Protein AF-A0A2T4UEX9-F1 (afdb_monomer)

Radius of gyration: 33.3 Å; Cα contacts (8 Å, |Δi|>4): 488; chains: 1; bounding box: 76×111×80 Å

Nearest PDB structures (foldseek):
  1ov8-assembly1_A  TM=7.634E-01  e=2.459E-07  Chloroflexus aurantiacus
  2dv6-assembly1_D  TM=8.025E-01  e=2.459E-07  Hyphomicrobium denitrificans
  4hcf-assembly2_B  TM=7.421E-01  e=4.122E-06  Bacillus anthracis str. Ames
  3x1n-assembly1_A  TM=7.120E-01  e=7.789E-05  Geobacillus thermodenitrificans NG80-2

Structure (mmCIF, N/CA/C/O backbone):
data_AF-A0A2T4UEX9-F1
#
_entry.id   AF-A0A2T4UEX9-F1
#
loop_
_atom_site.group_PDB
_atom_site.id
_atom_site.type_symbol
_atom_site.label_atom_id
_atom_site.label_alt_id
_atom_site.label_comp_id
_atom_site.label_asym_id
_atom_site.label_entity_id
_atom_site.label_seq_id
_atom_site.pdbx_PDB_ins_code
_atom_site.Cartn_x
_atom_site.Cartn_y
_atom_site.Cartn_z
_atom_site.occupancy
_atom_site.B_iso_or_equiv
_atom_site.auth_seq_id
_atom_site.auth_comp_id
_atom_site.auth_asym_id
_at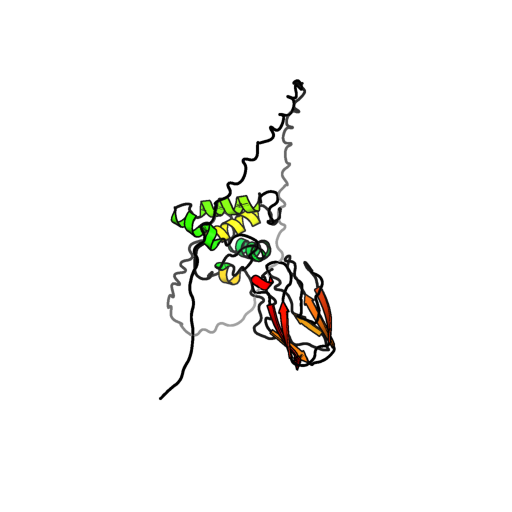om_site.auth_atom_id
_atom_site.pdbx_PDB_model_num
ATOM 1 N N . MET A 1 1 ? -16.014 -64.419 19.804 1.00 44.16 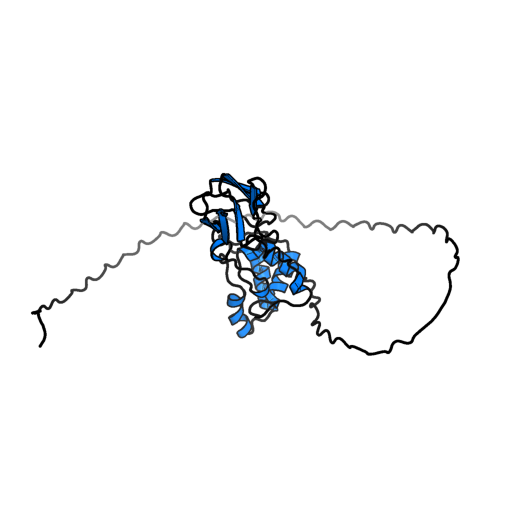1 MET A N 1
ATOM 2 C CA . MET A 1 1 ? -16.373 -65.001 18.495 1.00 44.16 1 MET A CA 1
ATOM 3 C C . MET A 1 1 ? -17.712 -64.361 18.108 1.00 44.16 1 MET A C 1
ATOM 5 O O . MET A 1 1 ? -18.747 -64.919 18.425 1.00 44.16 1 MET A O 1
ATOM 9 N N . ASP A 1 2 ? -17.762 -63.033 17.952 1.00 43.09 2 ASP A N 1
ATOM 10 C CA . ASP A 1 2 ? -17.590 -62.246 16.702 1.00 43.09 2 ASP A CA 1
ATOM 11 C C . ASP A 1 2 ? -18.696 -62.580 15.672 1.00 43.09 2 ASP A C 1
ATOM 13 O O . ASP A 1 2 ? -18.744 -63.709 15.197 1.00 43.09 2 ASP A O 1
ATOM 17 N N . ARG A 1 3 ? -19.791 -61.790 15.578 1.00 46.03 3 ARG A N 1
ATOM 18 C CA . ARG A 1 3 ? -20.042 -60.663 14.624 1.00 46.03 3 ARG A CA 1
ATOM 19 C C . ARG A 1 3 ? -19.568 -60.998 13.200 1.00 46.03 3 ARG A C 1
ATOM 21 O O . ARG A 1 3 ? -18.437 -61.412 13.037 1.00 46.03 3 ARG A O 1
ATOM 28 N N . GLY A 1 4 ? -2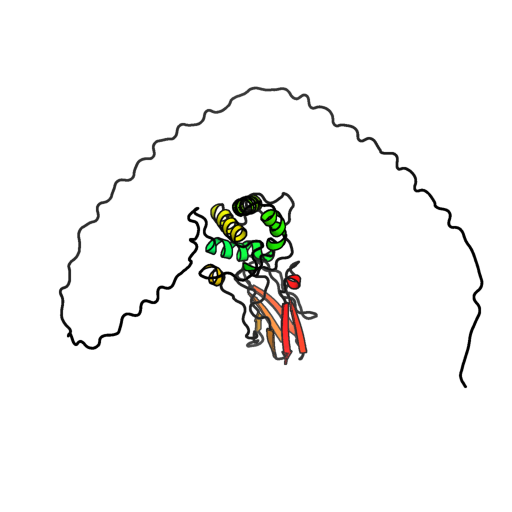0.295 -60.811 12.104 1.00 39.22 4 GLY A N 1
ATOM 29 C CA . GLY A 1 4 ? -21.548 -60.142 11.749 1.00 39.22 4 GLY A CA 1
ATOM 30 C C . GLY A 1 4 ? -21.566 -60.095 10.202 1.00 39.22 4 GLY A C 1
ATOM 31 O O . GLY A 1 4 ? -20.507 -60.008 9.597 1.00 39.22 4 GLY A O 1
ATOM 32 N N . LEU A 1 5 ? -22.716 -60.341 9.569 1.00 47.75 5 LEU A N 1
ATOM 33 C CA . LEU A 1 5 ? -23.505 -59.357 8.800 1.00 47.75 5 LEU A CA 1
ATOM 34 C C . LEU A 1 5 ? -23.145 -59.179 7.299 1.00 47.75 5 LEU A C 1
ATOM 36 O O . LEU A 1 5 ? -22.069 -58.689 6.980 1.00 47.75 5 LEU A O 1
ATOM 40 N N . HIS A 1 6 ? -24.171 -59.431 6.461 1.00 44.84 6 HIS A N 1
ATOM 41 C CA . HIS A 1 6 ? -24.558 -58.732 5.212 1.00 44.84 6 HIS A CA 1
ATOM 42 C C . HIS A 1 6 ? -23.719 -58.911 3.938 1.00 44.84 6 HIS A C 1
ATOM 44 O O . HIS A 1 6 ? -22.508 -59.060 3.994 1.00 44.84 6 HIS A O 1
ATOM 50 N N . ASP A 1 7 ? -24.252 -58.761 2.725 1.00 44.12 7 ASP A N 1
ATOM 51 C CA . ASP A 1 7 ? -25.568 -58.952 2.083 1.00 44.12 7 ASP A CA 1
ATOM 52 C C . ASP A 1 7 ? -25.309 -58.700 0.577 1.00 44.12 7 ASP A C 1
ATOM 54 O O . ASP A 1 7 ? -24.310 -58.080 0.201 1.00 44.12 7 ASP A O 1
ATOM 58 N N . ASP A 1 8 ? -26.199 -59.203 -0.268 1.00 44.97 8 ASP A N 1
ATOM 59 C CA . ASP A 1 8 ? -26.129 -59.256 -1.733 1.00 44.97 8 ASP A CA 1
ATOM 60 C C . ASP A 1 8 ? -25.939 -57.920 -2.480 1.00 44.97 8 ASP A C 1
ATOM 62 O O . ASP A 1 8 ? -26.604 -56.935 -2.177 1.00 44.97 8 ASP A O 1
ATOM 66 N N . LEU A 1 9 ? -25.204 -57.944 -3.607 1.00 42.34 9 LEU A N 1
ATOM 67 C CA . LEU A 1 9 ? -25.498 -57.097 -4.777 1.00 42.34 9 LEU A CA 1
ATOM 68 C C . LEU A 1 9 ? -25.178 -57.811 -6.109 1.00 42.34 9 LEU A C 1
ATOM 70 O O . LEU A 1 9 ? -24.024 -57.995 -6.496 1.00 42.34 9 LEU A O 1
ATOM 74 N N . ARG A 1 10 ? -26.244 -58.153 -6.850 1.00 43.53 10 ARG A N 1
ATOM 75 C CA . ARG A 1 10 ? -26.250 -58.476 -8.289 1.00 43.53 10 ARG A CA 1
ATOM 76 C C . ARG A 1 10 ? -26.547 -57.219 -9.117 1.00 43.53 10 ARG A C 1
ATOM 78 O O . ARG A 1 10 ? -27.561 -56.577 -8.884 1.00 43.53 10 ARG A O 1
ATOM 85 N N . GLY A 1 11 ? -25.794 -57.046 -10.205 1.00 36.44 11 GLY A N 1
ATOM 86 C CA . GLY A 1 11 ? -26.375 -56.997 -11.556 1.00 36.44 11 GLY A CA 1
ATOM 87 C C . GLY A 1 11 ? -26.627 -55.643 -12.243 1.00 36.44 11 GLY A C 1
ATOM 88 O O . GLY A 1 11 ? -27.172 -54.717 -11.660 1.00 36.44 11 GLY A O 1
ATOM 89 N N . LEU A 1 12 ? -26.394 -55.687 -13.569 1.00 46.47 12 LEU A N 1
ATOM 90 C CA . LEU A 1 12 ? -26.867 -54.812 -14.664 1.00 46.47 12 LEU A CA 1
ATOM 91 C C . LEU A 1 12 ? -25.999 -53.553 -14.915 1.00 46.47 12 LEU A C 1
ATOM 93 O O . LEU A 1 12 ? -25.883 -52.695 -14.058 1.00 46.47 12 LEU A O 1
ATOM 97 N N . GLY A 1 13 ? -25.324 -53.333 -16.052 1.00 38.62 13 GLY A N 1
ATOM 98 C CA . GLY A 1 13 ? -25.495 -53.865 -17.408 1.00 38.62 13 GLY A CA 1
ATOM 99 C C . GLY A 1 13 ? -26.347 -52.923 -18.268 1.00 38.62 13 GLY A C 1
ATOM 100 O O . GLY A 1 13 ? -27.478 -53.264 -18.588 1.00 38.62 13 GLY A O 1
ATOM 101 N N . GLY A 1 14 ? -25.826 -51.741 -18.626 1.00 37.97 14 GLY A N 1
ATOM 102 C CA . GLY A 1 14 ? -26.536 -50.749 -19.445 1.00 37.97 14 GLY A CA 1
ATOM 103 C C . GLY A 1 14 ? -25.584 -49.882 -20.271 1.00 37.97 14 GLY A C 1
ATOM 104 O O . GLY A 1 14 ? -24.839 -49.072 -19.729 1.00 37.97 14 GLY A O 1
ATOM 105 N N . ALA A 1 15 ? -25.601 -50.080 -21.589 1.00 41.75 15 ALA A N 1
ATOM 106 C CA . ALA A 1 15 ? -24.821 -49.337 -22.571 1.00 41.75 15 ALA A CA 1
ATOM 107 C C . ALA A 1 15 ? -25.402 -47.928 -22.791 1.00 41.75 15 ALA A C 1
ATOM 109 O O . ALA A 1 15 ? -26.559 -47.781 -23.187 1.00 41.75 15 ALA A O 1
ATOM 110 N N . ALA A 1 16 ? -24.586 -46.897 -22.568 1.00 45.00 16 ALA A N 1
ATOM 111 C CA . ALA A 1 16 ? -24.927 -45.509 -22.859 1.00 45.00 16 ALA A CA 1
ATOM 112 C C . ALA A 1 16 ? -24.729 -45.211 -24.355 1.00 45.00 16 ALA A C 1
ATOM 114 O O . ALA A 1 16 ? -23.623 -45.332 -24.889 1.00 45.00 16 ALA A O 1
ATOM 115 N N . ARG A 1 17 ? -25.816 -44.818 -25.027 1.00 45.41 17 ARG A N 1
ATOM 116 C CA . ARG A 1 17 ? -25.793 -44.226 -26.369 1.00 45.41 17 ARG A CA 1
ATOM 117 C C . ARG A 1 17 ? -25.207 -42.816 -26.259 1.00 45.41 17 ARG A C 1
ATOM 119 O O . ARG A 1 17 ? -25.560 -42.071 -25.351 1.00 45.41 17 ARG A O 1
ATOM 126 N N . ARG A 1 18 ? -24.272 -42.493 -27.151 1.00 43.72 18 ARG A N 1
ATOM 127 C CA . ARG A 1 18 ? -23.676 -41.163 -27.293 1.00 43.72 18 ARG A CA 1
ATOM 128 C C . ARG A 1 18 ? -24.550 -40.368 -28.259 1.00 43.72 18 ARG A C 1
ATOM 130 O O . ARG A 1 18 ? -24.609 -40.731 -29.428 1.00 43.72 18 ARG A O 1
ATOM 137 N N . ASP A 1 19 ? -25.208 -39.330 -27.762 1.00 40.66 19 ASP A N 1
ATOM 138 C CA . ASP A 1 19 ? -25.876 -38.332 -28.594 1.00 40.66 19 ASP A CA 1
ATOM 139 C C . ASP A 1 19 ? -24.837 -37.310 -29.086 1.00 40.66 19 ASP A C 1
ATOM 141 O O . ASP A 1 19 ? -24.128 -36.683 -28.293 1.00 40.66 19 ASP A O 1
ATOM 145 N N . GLU A 1 20 ? -24.713 -37.186 -30.409 1.00 49.97 20 GLU A N 1
ATOM 146 C CA . GLU A 1 20 ? -23.953 -36.138 -31.098 1.00 49.97 20 GLU A CA 1
ATOM 147 C C . GLU A 1 20 ? -24.629 -34.765 -30.917 1.00 49.97 20 GLU A C 1
ATOM 149 O O . GLU A 1 20 ? -25.846 -34.658 -31.094 1.00 49.97 20 GLU A O 1
ATOM 154 N N . PRO A 1 21 ? -23.884 -33.679 -30.639 1.00 50.41 21 PRO A N 1
ATOM 155 C CA . PRO A 1 21 ? -24.436 -32.336 -30.715 1.00 50.41 21 PRO A CA 1
ATOM 156 C C . PRO A 1 21 ? -24.430 -31.815 -32.161 1.00 50.41 21 PRO A C 1
ATOM 158 O O . PRO A 1 21 ? -23.423 -31.859 -32.866 1.00 50.41 21 PRO A O 1
ATOM 161 N N . ALA A 1 22 ? -25.584 -31.289 -32.569 1.00 48.97 22 ALA A N 1
ATOM 162 C CA . ALA A 1 22 ? -25.869 -30.744 -33.887 1.00 48.97 22 ALA A CA 1
ATOM 163 C C . ALA A 1 22 ? -24.970 -29.554 -34.282 1.00 48.97 22 ALA A C 1
ATOM 165 O O . ALA A 1 22 ? -24.741 -28.614 -33.519 1.00 48.97 22 ALA A O 1
ATOM 166 N N . GLU A 1 23 ? -24.532 -29.589 -35.538 1.00 43.16 23 GLU A N 1
ATOM 167 C CA . GLU A 1 23 ? -23.720 -28.596 -36.234 1.00 43.16 23 GLU A CA 1
ATOM 168 C C . GLU A 1 23 ? -24.475 -27.256 -36.392 1.00 43.16 23 GLU A C 1
ATOM 170 O O . GLU A 1 23 ? -25.480 -27.146 -37.102 1.00 43.16 23 GLU A O 1
ATOM 175 N N . VAL A 1 24 ? -23.996 -26.203 -35.723 1.00 51.06 24 VAL A N 1
ATOM 176 C CA . VAL A 1 24 ? -24.536 -24.840 -35.844 1.00 51.06 24 VAL A CA 1
ATOM 177 C C . VAL A 1 24 ? -24.072 -24.228 -37.166 1.00 51.06 24 VAL A C 1
ATOM 179 O O . VAL A 1 24 ? -22.931 -23.793 -37.317 1.00 51.06 24 VAL A O 1
ATOM 182 N N . ARG A 1 25 ? -24.989 -24.155 -38.137 1.00 53.69 25 ARG A N 1
ATOM 183 C CA . ARG A 1 25 ? -24.810 -23.415 -39.395 1.00 53.69 25 ARG A CA 1
ATOM 184 C C . ARG A 1 25 ? -24.511 -21.937 -39.121 1.00 53.69 25 ARG A C 1
ATOM 186 O O . ARG A 1 25 ? -25.367 -21.193 -38.642 1.00 53.69 25 ARG A O 1
ATOM 193 N N . GLY A 1 26 ? -23.310 -21.505 -39.501 1.00 43.06 26 GLY A N 1
ATOM 194 C CA . GLY A 1 26 ? -22.869 -20.115 -39.436 1.00 43.06 26 GLY A CA 1
ATOM 195 C C . GLY A 1 26 ? -23.750 -19.172 -40.263 1.00 43.06 26 GLY A C 1
ATOM 196 O O . GLY A 1 26 ? -23.910 -19.333 -41.476 1.00 43.06 26 GLY A O 1
ATOM 197 N N . ARG A 1 27 ? -24.298 -18.143 -39.608 1.00 53.88 27 ARG A N 1
ATOM 198 C CA . ARG A 1 27 ? -24.889 -16.977 -40.277 1.00 53.88 27 ARG A CA 1
ATOM 199 C C . ARG A 1 27 ? -23.762 -16.119 -40.857 1.00 53.88 27 ARG A C 1
ATOM 201 O O . ARG A 1 27 ? -22.920 -15.616 -40.120 1.00 53.88 27 ARG A O 1
ATOM 208 N N . ARG A 1 28 ? -23.759 -15.942 -42.182 1.00 56.66 28 ARG A N 1
ATOM 209 C CA . ARG A 1 28 ? -22.892 -14.980 -42.879 1.00 56.66 28 ARG A CA 1
ATOM 210 C C . ARG A 1 28 ? -23.273 -13.559 -42.465 1.00 56.66 28 ARG A C 1
ATOM 212 O O . ARG A 1 28 ? -24.420 -13.155 -42.640 1.00 56.66 28 ARG A O 1
ATOM 219 N N . VAL A 1 29 ? -22.303 -12.812 -41.952 1.00 63.00 29 VAL A N 1
ATOM 220 C CA . VAL A 1 29 ? -22.404 -11.368 -41.715 1.00 63.00 29 VAL A CA 1
ATOM 221 C C . VAL A 1 29 ? -22.209 -10.647 -43.060 1.00 63.00 29 VAL A C 1
ATOM 223 O O . VAL A 1 29 ? -21.242 -10.960 -43.758 1.00 63.00 29 VAL A O 1
ATOM 226 N N . PRO A 1 30 ? -23.095 -9.722 -43.474 1.00 62.19 30 PRO A N 1
ATOM 227 C CA . PRO A 1 30 ? -22.880 -8.929 -44.682 1.00 62.19 30 PRO A CA 1
ATOM 228 C C . PRO A 1 30 ? -21.782 -7.874 -44.466 1.00 62.19 30 PRO A C 1
ATOM 230 O O . PRO A 1 30 ? -21.710 -7.236 -43.418 1.00 62.19 30 PRO A O 1
ATOM 233 N N . ALA A 1 31 ? -20.926 -7.700 -45.474 1.00 64.94 31 ALA A N 1
ATOM 234 C CA . ALA A 1 31 ? -19.863 -6.697 -45.492 1.00 64.94 31 ALA A CA 1
ATOM 235 C C . ALA A 1 31 ? -20.430 -5.260 -45.553 1.00 64.94 31 ALA A C 1
ATOM 237 O O . ALA A 1 31 ? -21.450 -5.043 -46.215 1.00 64.94 31 ALA A O 1
ATOM 238 N N . PRO A 1 32 ? -19.777 -4.267 -44.918 1.00 66.31 32 PRO A N 1
ATOM 239 C CA . PRO A 1 32 ? -20.179 -2.867 -45.023 1.00 66.31 32 PRO A CA 1
ATOM 240 C C . PRO A 1 32 ? -19.864 -2.283 -46.417 1.00 66.31 32 PRO A C 1
ATOM 242 O O . PRO A 1 32 ? -18.906 -2.717 -47.066 1.00 66.31 32 PRO A O 1
ATOM 245 N N . PRO A 1 33 ? -20.644 -1.295 -46.897 1.00 64.12 33 PRO A N 1
ATOM 246 C CA . PRO A 1 33 ? -20.428 -0.681 -48.201 1.00 64.12 33 PRO A CA 1
ATOM 247 C C . PRO A 1 33 ? -19.139 0.150 -48.239 1.00 64.12 33 PRO A C 1
ATOM 249 O O . PRO A 1 33 ? -18.782 0.837 -47.284 1.00 64.12 33 PRO A O 1
ATOM 252 N N . ALA A 1 34 ? -18.457 0.093 -49.384 1.00 51.91 34 ALA A N 1
ATOM 253 C CA . ALA A 1 34 ? -17.261 0.869 -49.673 1.00 51.91 34 ALA A CA 1
ATOM 254 C C . ALA A 1 34 ? -17.592 2.364 -49.796 1.00 51.91 34 ALA A C 1
ATOM 256 O O . ALA A 1 34 ? -18.314 2.772 -50.710 1.00 51.91 34 ALA A O 1
ATOM 257 N N . ASP A 1 35 ? -17.023 3.178 -48.908 1.00 50.06 35 ASP A N 1
ATOM 258 C CA . ASP A 1 35 ? -17.075 4.632 -49.006 1.00 50.06 35 ASP A CA 1
ATOM 259 C C . ASP A 1 35 ? -16.143 5.118 -50.131 1.00 50.06 35 ASP A C 1
ATOM 261 O O . ASP A 1 35 ? -14.913 5.039 -50.057 1.00 50.06 35 ASP A O 1
ATOM 265 N N . ARG A 1 36 ? -16.758 5.593 -51.218 1.00 53.66 36 ARG A N 1
ATOM 266 C CA . ARG A 1 36 ? -16.113 6.379 -52.271 1.00 53.66 36 ARG A CA 1
ATOM 267 C C . ARG A 1 36 ? -16.296 7.861 -51.935 1.00 53.66 36 ARG A C 1
ATOM 269 O O . ARG A 1 36 ? -17.188 8.510 -52.473 1.00 53.66 36 ARG A O 1
ATOM 276 N N . GLY A 1 37 ? -15.404 8.401 -51.109 1.00 42.84 37 GLY A N 1
ATOM 277 C CA . GLY A 1 37 ? -15.311 9.831 -50.805 1.00 42.84 37 GLY A CA 1
ATOM 278 C C . GLY A 1 37 ? -14.010 10.438 -51.327 1.00 42.84 37 GLY A C 1
ATOM 279 O O . GLY A 1 37 ? -12.922 10.097 -50.875 1.00 42.84 37 GLY A O 1
ATOM 280 N N . GLY A 1 38 ? -14.112 11.308 -52.331 1.00 41.47 38 GLY A N 1
ATOM 281 C CA . GLY A 1 38 ? -12.997 11.837 -53.112 1.00 41.47 38 GLY A CA 1
ATOM 282 C C . GLY A 1 38 ? -12.017 12.757 -52.372 1.00 41.47 38 GLY A C 1
ATOM 283 O O . GLY A 1 38 ? -12.352 13.506 -51.459 1.00 41.47 38 GLY A O 1
ATOM 284 N N . ARG A 1 39 ? -10.777 12.743 -52.870 1.00 48.97 39 ARG A N 1
ATOM 285 C CA . ARG A 1 39 ? -9.694 13.672 -52.529 1.00 48.97 39 ARG A CA 1
ATOM 286 C C . ARG A 1 39 ? -10.111 15.121 -52.808 1.00 48.97 39 ARG A C 1
ATOM 288 O O . ARG A 1 39 ? -10.414 15.457 -53.952 1.00 48.97 39 ARG A O 1
ATOM 295 N N . ARG A 1 40 ? -9.960 16.008 -51.822 1.00 50.91 40 ARG A N 1
ATOM 296 C CA . ARG A 1 40 ? -9.700 17.434 -52.065 1.00 50.91 40 ARG A CA 1
ATOM 297 C C . ARG A 1 40 ? -8.343 17.802 -51.475 1.00 50.91 40 ARG A C 1
ATOM 299 O O . ARG A 1 40 ? -8.109 17.676 -50.280 1.00 50.91 40 ARG A O 1
ATOM 306 N N . ARG A 1 41 ? -7.432 18.200 -52.365 1.00 53.03 41 ARG A N 1
ATOM 307 C CA . ARG A 1 41 ? -6.196 18.916 -52.038 1.00 53.03 41 ARG A CA 1
ATOM 308 C C . ARG A 1 41 ? -6.593 20.324 -51.589 1.00 53.03 41 ARG A C 1
ATOM 310 O O . ARG A 1 41 ? -7.326 20.985 -52.316 1.00 53.03 41 ARG A O 1
ATOM 317 N N . GLY A 1 42 ? -6.096 20.762 -50.440 1.00 46.81 42 GLY A N 1
ATOM 318 C CA . GLY A 1 42 ? -6.251 22.128 -49.947 1.00 46.81 42 GLY A CA 1
ATOM 319 C C . GLY A 1 42 ? -5.339 22.362 -48.746 1.00 46.81 42 GLY A C 1
ATOM 320 O O . GLY A 1 42 ? -5.543 21.767 -47.698 1.00 46.81 42 GLY A O 1
ATOM 321 N N . ASP A 1 43 ? -4.300 23.158 -48.982 1.00 47.28 43 ASP A N 1
ATOM 322 C CA . ASP A 1 43 ? -3.572 24.029 -48.053 1.00 47.28 43 ASP A CA 1
ATOM 323 C C . ASP A 1 43 ? -2.959 23.454 -46.766 1.00 47.28 43 ASP A C 1
ATOM 325 O O . ASP A 1 43 ? -3.564 23.362 -45.702 1.00 47.28 43 ASP A O 1
ATOM 329 N N . ARG A 1 44 ? -1.647 23.189 -46.854 1.00 51.75 44 ARG A N 1
ATOM 330 C CA . ARG A 1 44 ? -0.742 23.107 -45.700 1.00 51.75 44 ARG A CA 1
ATOM 331 C C . ARG A 1 44 ? -0.351 24.526 -45.252 1.00 51.75 44 ARG A C 1
ATOM 333 O O . ARG A 1 44 ? 0.242 25.244 -46.063 1.00 51.75 44 ARG A O 1
ATOM 340 N N . PRO A 1 45 ? -0.551 24.919 -43.984 1.00 53.91 45 PRO A N 1
ATOM 341 C CA . PRO A 1 45 ? 0.095 26.104 -43.430 1.00 53.91 45 PRO A CA 1
ATOM 342 C C . PRO A 1 45 ? 1.602 25.859 -43.257 1.00 53.91 45 PRO A C 1
ATOM 344 O O . PRO A 1 45 ? 2.031 24.804 -42.787 1.00 53.91 45 PRO A O 1
ATOM 347 N N . ARG A 1 46 ? 2.415 26.838 -43.665 1.00 61.88 46 ARG A N 1
ATOM 348 C CA . ARG A 1 46 ? 3.879 26.857 -43.492 1.00 61.88 46 ARG A CA 1
ATOM 349 C C . ARG A 1 46 ? 4.249 26.956 -42.000 1.00 61.88 46 ARG A C 1
ATOM 351 O O . ARG A 1 46 ? 3.565 27.679 -41.279 1.00 61.88 46 ARG A O 1
ATOM 358 N N . PRO A 1 47 ? 5.350 26.335 -41.539 1.00 59.16 47 PRO A N 1
ATOM 359 C CA . PRO A 1 47 ? 5.847 26.567 -40.187 1.00 59.16 47 PRO A CA 1
ATOM 360 C C . PRO A 1 47 ? 6.419 27.987 -40.050 1.00 59.16 47 PRO A C 1
ATOM 362 O O . PRO A 1 47 ? 7.171 28.462 -40.906 1.00 59.16 47 PRO A O 1
ATOM 365 N N . ALA A 1 48 ? 6.044 28.663 -38.964 1.00 55.62 48 ALA A N 1
ATOM 366 C CA . ALA A 1 48 ? 6.570 29.965 -38.578 1.00 55.62 48 ALA A CA 1
ATOM 367 C C . ALA A 1 48 ? 8.043 29.859 -38.143 1.00 55.62 48 ALA A C 1
ATOM 369 O O . ALA A 1 48 ? 8.460 28.894 -37.503 1.00 55.62 48 ALA A O 1
ATOM 370 N N . ARG A 1 49 ? 8.832 30.872 -38.510 1.00 61.47 49 ARG A N 1
ATOM 371 C CA . ARG A 1 49 ? 10.243 31.040 -38.134 1.00 61.47 49 ARG A CA 1
ATOM 372 C C . ARG A 1 49 ? 10.382 31.250 -36.616 1.00 61.47 49 ARG A C 1
ATOM 374 O O . ARG A 1 49 ? 9.576 31.996 -36.060 1.00 61.47 49 ARG A O 1
ATOM 381 N N . PRO A 1 50 ? 11.418 30.707 -35.956 1.00 54.84 50 PRO A N 1
ATOM 382 C CA . PRO A 1 50 ? 11.698 31.041 -34.565 1.00 54.84 50 PRO A CA 1
ATOM 383 C C . PRO A 1 50 ? 12.200 32.489 -34.457 1.00 54.84 50 PRO A C 1
ATOM 385 O O . PRO A 1 50 ? 13.181 32.877 -35.094 1.00 54.84 50 PRO A O 1
ATOM 388 N N . GLY A 1 51 ? 11.484 33.289 -33.665 1.00 47.03 51 GLY A N 1
ATOM 389 C CA . GLY A 1 51 ? 11.887 34.628 -33.254 1.00 47.03 51 GLY A CA 1
ATOM 390 C C . GLY A 1 51 ? 13.063 34.576 -32.280 1.00 47.03 51 GLY A C 1
ATOM 391 O O . GLY A 1 51 ? 13.165 33.679 -31.446 1.00 47.03 51 GLY A O 1
ATOM 392 N N . ALA A 1 52 ? 13.963 35.544 -32.425 1.00 47.81 52 ALA A N 1
ATOM 393 C CA . ALA A 1 52 ? 15.156 35.716 -31.616 1.00 47.81 52 ALA A CA 1
ATOM 394 C C . ALA A 1 52 ? 14.815 35.891 -30.127 1.00 47.81 52 ALA A C 1
ATOM 396 O O . ALA A 1 52 ? 14.071 36.795 -29.749 1.00 47.81 52 ALA A O 1
ATOM 397 N N . VAL A 1 53 ? 15.399 35.041 -29.282 1.00 53.84 53 VAL A N 1
ATOM 398 C CA . VAL A 1 53 ? 15.371 35.195 -27.826 1.00 53.84 53 VAL A CA 1
ATOM 399 C C . VAL A 1 53 ? 16.432 36.222 -27.438 1.00 53.84 53 VAL A C 1
ATOM 401 O O . VAL A 1 53 ? 17.634 35.999 -27.601 1.00 53.84 53 VAL A O 1
ATOM 404 N N . SER A 1 54 ? 15.979 37.370 -26.943 1.00 50.50 54 SER A N 1
ATOM 405 C CA . SER A 1 54 ? 16.823 38.406 -26.353 1.00 50.50 54 SER A CA 1
ATOM 406 C C . SER A 1 54 ? 17.512 37.878 -25.093 1.00 50.50 54 SER A C 1
ATOM 408 O O . SER A 1 54 ? 16.864 37.425 -24.153 1.00 50.50 54 SER A O 1
ATOM 410 N N . ARG A 1 55 ? 18.846 37.948 -25.076 1.00 60.16 55 ARG A N 1
ATOM 411 C CA . ARG A 1 55 ? 19.704 37.598 -23.934 1.00 60.16 55 ARG A CA 1
ATOM 412 C C . ARG A 1 55 ? 19.486 38.566 -22.757 1.00 60.16 55 ARG A C 1
ATOM 414 O O . ARG A 1 55 ? 19.549 39.777 -22.986 1.00 60.16 55 ARG A O 1
ATOM 421 N N . PRO A 1 56 ? 19.335 38.097 -21.506 1.00 57.25 56 PRO A N 1
ATOM 422 C CA . PRO A 1 56 ? 19.454 38.970 -20.344 1.00 57.25 56 PRO A CA 1
ATOM 423 C C . PRO A 1 56 ? 20.922 39.354 -20.085 1.00 57.25 56 PRO A C 1
ATOM 425 O O . PRO A 1 56 ? 21.843 38.552 -20.250 1.00 57.25 56 PRO A O 1
ATOM 428 N N . ARG A 1 57 ? 21.125 40.625 -19.715 1.00 59.16 57 ARG A N 1
ATOM 429 C CA . ARG A 1 57 ? 22.414 41.241 -19.357 1.00 59.16 57 ARG A CA 1
ATOM 430 C C . ARG A 1 57 ? 22.947 40.692 -18.020 1.00 59.16 57 ARG A C 1
ATOM 432 O O . ARG A 1 57 ? 22.138 40.420 -17.136 1.00 59.16 57 ARG A O 1
ATOM 439 N N . PRO A 1 58 ? 24.276 40.616 -17.823 1.00 55.59 58 PRO A N 1
ATOM 440 C CA . PRO A 1 58 ? 24.856 40.292 -16.526 1.00 55.59 58 PRO A CA 1
ATOM 441 C C . PRO A 1 58 ? 24.756 41.499 -15.582 1.00 5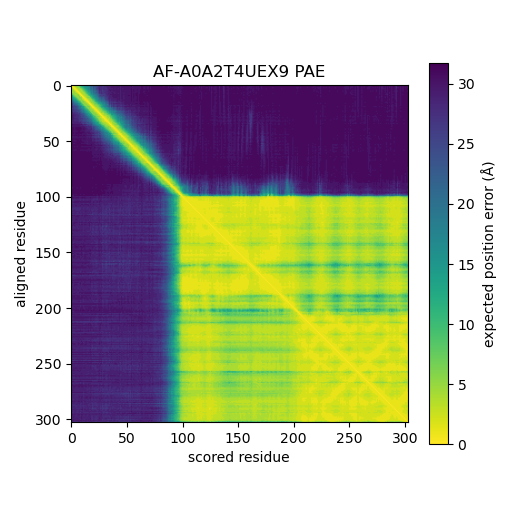5.59 58 PRO A C 1
ATOM 443 O O . PRO A 1 58 ? 25.124 42.618 -15.943 1.00 55.59 58 PRO A O 1
ATOM 446 N N . VAL A 1 59 ? 24.260 41.266 -14.369 1.00 63.28 59 VAL A N 1
ATOM 447 C CA . VAL A 1 59 ? 24.346 42.204 -13.243 1.00 63.28 59 VAL A CA 1
ATOM 448 C C . VAL A 1 59 ? 25.641 41.919 -12.483 1.00 63.28 59 VAL A C 1
ATOM 450 O O . VAL A 1 59 ? 25.864 40.798 -12.032 1.00 63.28 59 VAL A O 1
ATOM 453 N N . ASN A 1 60 ? 26.501 42.931 -12.367 1.00 61.09 60 ASN A N 1
ATOM 454 C CA . ASN A 1 60 ? 27.691 42.899 -11.517 1.00 61.09 60 ASN A CA 1
ATOM 455 C C . ASN A 1 60 ? 27.287 42.911 -10.030 1.00 61.09 60 ASN A C 1
ATOM 457 O O . ASN A 1 60 ? 26.377 43.663 -9.671 1.00 61.09 60 ASN A O 1
ATOM 461 N N . PRO A 1 61 ? 27.975 42.165 -9.147 1.00 55.94 61 PRO A N 1
ATOM 462 C CA . PRO A 1 61 ? 27.789 42.295 -7.707 1.00 55.94 61 PRO A CA 1
ATOM 463 C C . PRO A 1 61 ? 28.493 43.551 -7.164 1.00 55.94 61 PRO A C 1
ATOM 465 O O . PRO A 1 61 ? 29.610 43.887 -7.559 1.00 55.94 61 PRO A O 1
ATOM 468 N N . ALA A 1 62 ? 27.810 44.246 -6.253 1.00 54.38 62 ALA A N 1
ATOM 469 C CA . ALA A 1 62 ? 28.312 45.395 -5.502 1.00 54.38 62 ALA A CA 1
ATOM 470 C C . ALA A 1 62 ? 29.305 44.968 -4.387 1.00 54.38 62 ALA A C 1
ATOM 472 O O . ALA A 1 62 ? 29.309 43.799 -3.992 1.00 54.38 62 ALA A O 1
ATOM 473 N N . PRO A 1 63 ? 30.157 45.888 -3.889 1.00 54.72 63 PRO A N 1
ATOM 474 C CA . PRO A 1 63 ? 31.338 45.564 -3.092 1.00 54.72 63 PRO A CA 1
ATOM 475 C C . PRO A 1 63 ? 31.052 45.377 -1.594 1.00 54.72 63 PRO A C 1
ATOM 477 O O . PRO A 1 63 ? 30.040 45.827 -1.061 1.00 54.72 63 PRO A O 1
ATOM 480 N N . GLY A 1 64 ? 31.990 44.686 -0.942 1.00 42.94 64 GLY A N 1
ATOM 481 C CA . GLY A 1 64 ? 31.901 44.162 0.416 1.00 42.94 64 GLY A CA 1
ATOM 482 C C . GLY A 1 64 ? 31.728 45.178 1.548 1.00 42.94 64 GLY A C 1
ATOM 483 O O . GLY A 1 64 ? 32.188 46.317 1.494 1.00 42.94 64 GLY A O 1
ATOM 484 N N . GLY A 1 65 ? 31.084 44.685 2.609 1.00 43.53 65 GLY A N 1
ATOM 485 C CA . GLY A 1 65 ? 31.048 45.284 3.940 1.00 43.53 65 GLY A CA 1
ATOM 486 C C . GLY A 1 65 ? 32.152 44.729 4.857 1.00 43.53 65 GLY A C 1
ATOM 487 O O . GLY A 1 65 ? 32.744 43.690 4.553 1.00 43.53 65 GLY A O 1
ATOM 488 N N . PRO A 1 66 ? 32.464 45.435 5.957 1.00 49.38 66 PRO A N 1
ATOM 489 C CA . PRO A 1 66 ? 33.753 45.346 6.632 1.00 49.38 66 PRO A CA 1
ATOM 490 C C . PRO A 1 66 ? 33.929 44.129 7.546 1.00 49.38 66 PRO A C 1
ATOM 492 O O . PRO A 1 66 ? 33.059 43.749 8.327 1.00 49.38 66 PRO A O 1
ATOM 495 N N . SER A 1 67 ? 35.149 43.603 7.462 1.00 46.62 67 SER A N 1
ATOM 496 C CA . SER A 1 67 ? 35.806 42.670 8.372 1.00 46.62 67 SER A CA 1
ATOM 497 C C . SER A 1 67 ? 35.856 43.225 9.800 1.00 46.62 67 SER A C 1
ATOM 499 O O . SER A 1 67 ? 36.396 44.311 10.025 1.00 46.62 67 SER A O 1
ATOM 501 N N . VAL A 1 68 ? 35.326 42.473 10.767 1.00 57.81 68 VAL A N 1
ATOM 502 C CA . VAL A 1 68 ? 35.585 42.693 12.195 1.00 57.81 68 VAL A CA 1
ATOM 503 C C . VAL A 1 68 ? 36.733 41.797 12.650 1.00 57.81 68 VAL A C 1
ATOM 505 O O . VAL A 1 68 ? 36.776 40.599 12.377 1.00 57.81 68 VAL A O 1
ATOM 508 N N . ASN A 1 69 ? 37.691 42.446 13.303 1.00 46.91 69 ASN A N 1
ATOM 509 C CA . ASN A 1 69 ? 38.996 41.938 13.698 1.00 46.91 69 ASN A CA 1
ATOM 510 C C . ASN A 1 69 ? 38.941 41.062 14.980 1.00 46.91 69 ASN A C 1
ATOM 512 O O . ASN A 1 69 ? 37.905 40.986 15.642 1.00 46.91 69 ASN A O 1
ATOM 516 N N . PRO A 1 70 ? 40.059 40.397 15.331 1.00 61.31 70 PRO A N 1
ATOM 517 C CA . PRO A 1 70 ? 40.110 39.181 16.133 1.00 61.31 70 PRO A CA 1
ATOM 518 C C . PRO A 1 70 ? 40.353 39.466 17.614 1.00 61.31 70 PRO A C 1
ATOM 520 O O . PRO A 1 70 ? 40.983 40.463 17.947 1.00 61.31 70 PRO A O 1
ATOM 523 N N . LEU A 1 71 ? 39.988 38.533 18.497 1.00 46.78 71 LEU A N 1
ATOM 524 C CA . LEU A 1 71 ? 40.678 38.383 19.781 1.00 46.78 71 LEU A CA 1
ATOM 525 C C . LEU A 1 71 ? 40.453 37.005 20.418 1.00 46.78 71 LEU A C 1
ATOM 527 O O . LEU A 1 71 ? 39.359 36.645 20.833 1.00 46.78 71 LEU A O 1
ATOM 531 N N . SER A 1 72 ? 41.578 36.297 20.531 1.00 45.50 72 SER A N 1
ATOM 532 C CA . SER A 1 72 ? 42.005 35.440 21.642 1.00 45.50 72 SER A CA 1
ATOM 533 C C . SER A 1 72 ? 41.077 34.321 22.134 1.00 45.50 72 SER A C 1
ATOM 535 O O . SER A 1 72 ? 40.075 34.583 22.794 1.00 45.50 72 SER A O 1
ATOM 537 N N . ARG A 1 73 ? 41.572 33.077 22.066 1.00 48.38 73 ARG A N 1
ATOM 538 C CA . ARG A 1 73 ? 41.935 32.330 23.287 1.00 48.38 73 ARG A CA 1
ATOM 539 C C . ARG A 1 73 ? 42.692 31.032 22.977 1.00 48.38 73 ARG A C 1
ATOM 541 O O . ARG A 1 73 ? 42.157 30.087 22.421 1.00 48.38 73 ARG A O 1
ATOM 548 N N . THR A 1 74 ? 43.950 31.055 23.406 1.00 48.44 74 THR A N 1
ATOM 549 C CA . THR A 1 74 ? 44.637 30.014 24.184 1.00 48.44 74 THR A CA 1
ATOM 550 C C . THR A 1 74 ? 44.800 28.620 23.573 1.00 48.44 74 THR A C 1
ATOM 552 O O . THR A 1 74 ? 43.926 27.764 23.622 1.00 48.44 74 THR A O 1
ATOM 555 N N . VAL A 1 75 ? 46.032 28.379 23.126 1.00 43.78 75 VAL A N 1
ATOM 556 C CA . VAL A 1 75 ? 46.629 27.073 22.840 1.00 43.78 75 VAL A CA 1
ATOM 557 C C . VAL A 1 75 ? 46.876 26.308 24.143 1.00 43.78 75 VAL A C 1
ATOM 559 O O . VAL A 1 75 ? 47.489 26.845 25.067 1.00 43.78 75 VAL A O 1
ATOM 562 N N . ARG A 1 76 ? 46.501 25.025 24.181 1.00 44.31 76 ARG A N 1
ATOM 563 C CA . ARG A 1 76 ? 47.206 24.004 24.971 1.00 44.31 76 ARG A CA 1
ATOM 564 C C . ARG A 1 76 ? 47.091 22.628 24.288 1.00 44.31 76 ARG A C 1
ATOM 566 O O . ARG A 1 76 ? 45.972 22.209 24.009 1.00 44.31 76 ARG A O 1
ATOM 573 N N . PRO A 1 77 ? 48.215 21.948 23.990 1.00 53.97 77 PRO A N 1
ATOM 574 C CA . PRO A 1 77 ? 48.234 20.689 23.250 1.00 53.97 77 PRO A CA 1
ATOM 575 C C . PRO A 1 77 ? 48.204 19.488 24.203 1.00 53.97 77 PRO A C 1
ATOM 577 O O . PRO A 1 77 ? 48.749 19.583 25.300 1.00 53.97 77 PRO A O 1
ATOM 580 N N . LEU A 1 78 ? 47.656 18.348 23.767 1.00 41.09 78 LEU A N 1
ATOM 581 C CA . LEU A 1 78 ? 48.169 17.026 24.148 1.00 41.09 78 LEU A CA 1
ATOM 582 C C . LEU A 1 78 ? 47.561 15.896 23.286 1.00 41.09 78 LEU A C 1
ATOM 584 O O . LEU A 1 78 ? 46.353 15.837 23.093 1.00 41.09 78 LEU A O 1
ATOM 588 N N . LEU A 1 79 ? 48.446 14.971 22.894 1.00 42.69 79 LEU A N 1
ATOM 589 C CA . LEU A 1 79 ? 48.230 13.549 22.565 1.00 42.69 79 LEU A CA 1
ATOM 590 C C . LEU A 1 79 ? 47.692 13.162 21.177 1.00 42.69 79 LEU A C 1
ATOM 592 O O . LEU A 1 79 ? 46.518 12.890 20.964 1.00 42.69 79 LEU A O 1
ATOM 596 N N . LEU A 1 80 ? 48.652 13.029 20.256 1.00 49.69 80 LEU A N 1
ATOM 597 C CA . LEU A 1 80 ? 49.037 11.765 19.607 1.00 49.69 80 LEU A CA 1
ATOM 598 C C . LEU A 1 80 ? 48.003 10.618 19.707 1.00 49.69 80 LEU A C 1
ATOM 600 O O . LEU A 1 80 ? 48.001 9.846 20.663 1.00 49.69 80 LEU A O 1
ATOM 604 N N . GLY A 1 81 ? 47.172 10.485 18.672 1.00 44.16 81 GLY A N 1
ATOM 605 C CA . GLY A 1 81 ? 46.280 9.351 18.442 1.00 44.16 81 GLY A CA 1
ATOM 606 C C . GLY A 1 81 ? 46.512 8.792 17.041 1.00 44.16 81 GLY A C 1
ATOM 607 O O . GLY A 1 81 ? 46.204 9.431 16.042 1.00 44.16 81 GLY A O 1
ATOM 608 N N . THR A 1 82 ? 47.126 7.619 17.011 1.00 55.91 82 THR A N 1
ATOM 609 C CA . THR A 1 82 ? 47.511 6.763 15.885 1.00 55.91 82 THR A CA 1
ATOM 610 C C . THR A 1 82 ? 46.551 6.714 14.690 1.00 55.91 82 THR A C 1
ATOM 612 O O . THR A 1 82 ? 45.376 6.383 14.823 1.00 55.91 82 THR A O 1
ATOM 615 N N . LEU A 1 83 ? 47.138 6.910 13.503 1.00 50.12 83 LEU A N 1
ATOM 616 C CA . LEU A 1 83 ? 46.695 6.374 12.216 1.00 50.12 83 LEU A CA 1
ATOM 617 C C . LEU A 1 83 ? 46.383 4.876 12.333 1.00 50.12 83 LEU A C 1
ATOM 619 O O . LEU A 1 83 ? 47.299 4.083 12.533 1.00 50.12 83 LEU A O 1
ATOM 623 N N . LEU A 1 84 ? 45.131 4.488 12.102 1.00 50.56 84 LEU A N 1
ATOM 624 C CA . LEU A 1 84 ? 44.803 3.179 11.544 1.00 50.56 84 LEU A CA 1
ATOM 625 C C . LEU A 1 84 ? 43.801 3.402 10.410 1.00 50.56 84 LEU A C 1
ATOM 627 O O . LEU A 1 84 ? 42.636 3.730 10.626 1.00 50.56 84 LEU A O 1
ATOM 631 N N . GLY A 1 85 ? 44.310 3.288 9.184 1.00 51.06 85 GLY A N 1
ATOM 632 C CA . GLY A 1 85 ? 43.522 3.337 7.966 1.00 51.06 85 GLY A CA 1
ATOM 633 C C . GLY A 1 85 ? 42.544 2.170 7.921 1.00 51.06 85 GLY A C 1
ATOM 634 O O . GLY A 1 85 ? 42.927 1.038 7.647 1.00 51.06 85 GLY A O 1
ATOM 635 N N . GLY A 1 86 ? 41.271 2.466 8.159 1.00 43.78 86 GLY A N 1
ATOM 636 C CA . GLY A 1 86 ? 40.164 1.644 7.702 1.00 43.78 86 GLY A CA 1
ATOM 637 C C . GLY A 1 86 ? 39.782 2.099 6.302 1.00 43.78 86 GLY A C 1
ATOM 638 O O . GLY A 1 86 ? 38.943 2.983 6.147 1.00 43.78 86 GLY A O 1
ATOM 639 N N . ALA A 1 87 ? 40.414 1.519 5.282 1.00 48.56 87 ALA A N 1
ATOM 640 C CA . ALA A 1 87 ? 39.894 1.575 3.925 1.00 48.56 87 ALA A CA 1
ATOM 641 C C . ALA A 1 87 ? 38.563 0.807 3.907 1.00 48.56 87 ALA A C 1
ATOM 643 O O . ALA A 1 87 ? 38.522 -0.405 3.705 1.00 48.56 87 ALA A O 1
ATOM 644 N N . LEU A 1 88 ? 37.466 1.520 4.168 1.00 47.81 88 LEU A N 1
ATOM 645 C CA . LEU A 1 88 ? 36.130 1.083 3.797 1.00 47.81 88 LEU A CA 1
ATOM 646 C C . LEU A 1 88 ? 36.120 0.981 2.272 1.00 47.81 88 LEU A C 1
ATOM 648 O O . LEU A 1 88 ? 35.946 1.972 1.565 1.00 47.81 88 LEU A O 1
ATOM 652 N N . LEU A 1 89 ? 36.332 -0.235 1.773 1.00 50.47 89 LEU A N 1
ATOM 653 C CA . LEU A 1 89 ? 35.966 -0.630 0.422 1.00 50.47 89 LEU A CA 1
ATOM 654 C C . LEU A 1 89 ? 34.438 -0.580 0.333 1.00 50.47 89 LEU A C 1
ATOM 656 O O . LEU A 1 89 ? 33.750 -1.599 0.377 1.00 50.47 89 LEU A O 1
ATOM 660 N N . ALA A 1 90 ? 33.901 0.634 0.222 1.00 48.44 90 ALA A N 1
ATOM 661 C CA . ALA A 1 90 ? 32.597 0.848 -0.358 1.00 48.44 90 ALA A CA 1
ATOM 662 C C . ALA A 1 90 ? 32.703 0.363 -1.806 1.00 48.44 90 ALA A C 1
ATOM 664 O O . ALA A 1 90 ? 33.107 1.101 -2.702 1.00 48.44 90 ALA A O 1
ATOM 665 N N . SER A 1 91 ? 32.331 -0.895 -2.039 1.00 54.09 91 SER A N 1
ATOM 666 C CA . SER A 1 91 ? 31.830 -1.324 -3.344 1.00 54.09 91 SER A CA 1
ATOM 667 C C . SER A 1 91 ? 30.490 -0.624 -3.576 1.00 54.09 91 SER A C 1
ATOM 669 O O . SER A 1 91 ? 29.428 -1.235 -3.577 1.00 54.09 91 SER A O 1
ATOM 671 N N . GLY A 1 92 ? 30.547 0.702 -3.707 1.00 43.25 92 GLY A N 1
ATOM 672 C CA . GLY A 1 92 ? 29.538 1.481 -4.382 1.00 43.25 92 GLY A CA 1
ATOM 673 C C . GLY A 1 92 ? 29.736 1.208 -5.858 1.00 43.25 92 GLY A C 1
ATOM 674 O O . GLY A 1 92 ? 30.484 1.914 -6.532 1.00 43.25 92 GLY A O 1
ATOM 675 N N . CYS A 1 93 ? 29.089 0.160 -6.366 1.00 54.41 93 CYS A N 1
ATOM 676 C CA . CYS A 1 93 ? 28.702 0.188 -7.764 1.00 54.41 93 CYS A CA 1
ATOM 677 C C . CYS A 1 93 ? 27.906 1.483 -7.928 1.00 54.41 93 CYS A C 1
ATOM 679 O O . CYS A 1 93 ? 26.852 1.647 -7.315 1.00 54.41 93 CYS A O 1
ATOM 681 N N . SER A 1 94 ? 28.514 2.429 -8.643 1.00 48.97 94 SER A N 1
ATOM 682 C CA . SER A 1 94 ? 27.933 3.721 -8.968 1.00 48.97 94 SER A CA 1
ATOM 683 C C . SER A 1 94 ? 26.481 3.531 -9.378 1.00 48.97 94 SER A C 1
ATOM 685 O O . SER A 1 94 ? 26.178 2.703 -10.236 1.00 48.97 94 SER A O 1
ATOM 687 N N . VAL A 1 95 ? 25.605 4.343 -8.793 1.00 52.59 95 VAL A N 1
ATOM 688 C CA . VAL A 1 95 ? 24.424 4.839 -9.495 1.00 52.59 95 VAL A CA 1
ATOM 689 C C . VAL A 1 95 ? 24.882 5.226 -10.903 1.00 52.59 95 VAL A C 1
ATOM 691 O O . VAL A 1 95 ? 25.694 6.134 -11.072 1.00 52.59 95 VAL A O 1
ATOM 694 N N . ASN A 1 96 ? 24.509 4.437 -11.911 1.00 46.19 96 ASN A N 1
ATOM 695 C CA . ASN A 1 96 ? 24.916 4.723 -13.279 1.00 46.19 96 ASN A CA 1
ATOM 696 C C . ASN A 1 96 ? 24.327 6.084 -13.656 1.00 46.19 96 ASN A C 1
ATOM 698 O O . ASN A 1 96 ? 23.111 6.255 -13.664 1.00 46.19 96 ASN A O 1
ATOM 702 N N . ASN A 1 97 ? 25.213 7.033 -13.962 1.00 46.62 97 ASN A N 1
ATOM 703 C CA . ASN A 1 97 ? 24.919 8.403 -14.375 1.00 46.62 97 ASN A CA 1
ATOM 704 C C . ASN A 1 97 ? 24.288 8.452 -15.779 1.00 46.62 97 ASN A C 1
ATOM 706 O O . ASN A 1 97 ? 24.851 9.040 -16.698 1.00 46.62 97 ASN A O 1
ATOM 710 N N . ASN A 1 98 ? 23.119 7.833 -15.939 1.00 50.34 98 ASN A N 1
ATOM 711 C CA . ASN A 1 98 ? 22.262 7.998 -17.113 1.00 50.34 98 ASN A CA 1
ATOM 712 C C . ASN A 1 98 ? 21.120 9.000 -16.865 1.00 50.34 98 ASN A C 1
ATOM 714 O O . ASN A 1 98 ? 20.256 9.143 -17.720 1.00 50.34 98 ASN A O 1
ATOM 718 N N . GLY A 1 99 ? 21.143 9.718 -15.736 1.00 59.69 99 GLY A N 1
ATOM 719 C CA . GLY A 1 99 ? 20.147 10.739 -15.405 1.00 59.69 99 GLY A CA 1
ATOM 720 C C . GLY A 1 99 ? 18.882 10.221 -14.717 1.00 59.69 99 GLY A C 1
ATOM 721 O O . GLY A 1 99 ? 17.979 11.021 -14.533 1.00 59.69 99 GLY A O 1
ATOM 722 N N . ASP A 1 100 ? 18.836 8.945 -14.317 1.00 76.62 100 ASP A N 1
ATOM 723 C CA . ASP A 1 100 ? 17.691 8.354 -13.610 1.00 76.62 100 ASP A CA 1
ATOM 724 C C . ASP A 1 100 ? 18.049 8.076 -12.131 1.00 76.62 100 ASP A C 1
ATOM 726 O O . ASP A 1 100 ? 19.067 7.429 -11.843 1.00 76.62 100 ASP A O 1
ATOM 730 N N . ASP A 1 101 ? 17.203 8.512 -11.196 1.00 92.56 101 ASP A N 1
ATOM 731 C CA . ASP A 1 101 ? 17.362 8.359 -9.745 1.00 92.56 101 ASP A CA 1
ATOM 732 C C . ASP A 1 101 ? 16.554 7.157 -9.221 1.00 92.56 101 ASP A C 1
ATOM 734 O O . ASP A 1 101 ? 15.330 7.173 -9.100 1.00 92.56 101 ASP A O 1
ATOM 738 N N . GLN A 1 102 ? 17.249 6.079 -8.849 1.00 94.94 102 GLN A N 1
ATOM 739 C CA . GLN A 1 102 ? 16.606 4.869 -8.319 1.00 94.94 102 GLN A CA 1
ATOM 740 C C . GLN A 1 102 ? 15.970 5.068 -6.935 1.00 94.94 102 GLN A C 1
ATOM 742 O O . GLN A 1 102 ? 15.051 4.326 -6.581 1.00 94.94 102 GLN A O 1
ATOM 747 N N . VAL A 1 103 ? 16.451 6.026 -6.136 1.00 95.75 103 VAL A N 1
ATOM 748 C CA . VAL A 1 103 ? 15.876 6.344 -4.821 1.00 95.75 103 VAL A CA 1
ATOM 749 C C . VAL A 1 103 ? 14.530 7.030 -5.016 1.00 95.75 103 VAL A C 1
ATOM 751 O O . VAL A 1 103 ? 13.536 6.563 -4.452 1.00 95.75 103 VAL A O 1
ATOM 754 N N . ALA A 1 104 ? 14.481 8.055 -5.872 1.00 96.19 104 ALA A N 1
ATOM 755 C CA . ALA A 1 104 ? 13.229 8.690 -6.282 1.00 96.19 104 ALA A CA 1
ATOM 756 C C . ALA A 1 104 ? 12.288 7.672 -6.949 1.00 96.19 104 ALA A C 1
ATOM 758 O O . ALA A 1 104 ? 11.108 7.576 -6.606 1.00 96.19 104 ALA A O 1
ATOM 759 N N . GLY A 1 105 ? 12.835 6.815 -7.815 1.00 97.38 105 GLY A N 1
ATOM 760 C CA . GLY A 1 105 ? 12.102 5.749 -8.490 1.00 97.38 105 GLY A CA 1
ATOM 761 C C . GLY A 1 105 ? 11.443 4.766 -7.531 1.00 97.38 105 GLY A C 1
ATOM 762 O O . GLY A 1 105 ? 10.276 4.419 -7.710 1.00 97.38 105 GLY A O 1
ATOM 763 N N . LYS A 1 106 ? 12.147 4.355 -6.471 1.00 97.19 106 LYS A N 1
ATOM 764 C CA . LYS A 1 106 ? 11.581 3.496 -5.425 1.00 97.19 106 LYS A CA 1
ATOM 765 C C . LYS A 1 106 ? 10.455 4.188 -4.660 1.00 97.19 106 LYS A C 1
ATOM 767 O O . LYS A 1 106 ? 9.419 3.567 -4.420 1.00 97.19 106 LYS A O 1
ATOM 772 N N . GLN A 1 107 ? 10.646 5.451 -4.281 1.00 96.06 107 GLN A N 1
ATOM 773 C CA . GLN A 1 107 ? 9.633 6.237 -3.567 1.00 96.06 107 GLN A CA 1
ATOM 774 C C . GLN A 1 107 ? 8.350 6.369 -4.390 1.00 96.06 107 GLN A C 1
ATOM 776 O O . GLN A 1 107 ? 7.257 6.071 -3.901 1.00 96.06 107 GLN A O 1
ATOM 781 N N . LEU A 1 108 ? 8.492 6.748 -5.660 1.00 97.00 108 LEU A N 1
ATOM 782 C CA . LEU A 1 108 ? 7.376 6.858 -6.591 1.00 97.00 108 LEU A CA 1
ATOM 783 C C . LEU A 1 108 ? 6.718 5.502 -6.846 1.00 97.00 108 LEU A C 1
ATOM 785 O O . LEU A 1 108 ? 5.492 5.421 -6.861 1.00 97.00 108 LEU A O 1
ATOM 789 N N . PHE A 1 109 ? 7.503 4.431 -6.996 1.00 97.94 109 PHE A N 1
ATOM 790 C CA . PHE A 1 109 ? 6.960 3.093 -7.205 1.00 97.94 109 PHE A CA 1
ATOM 791 C C . PHE A 1 109 ? 6.071 2.661 -6.036 1.00 97.94 109 PHE A C 1
ATOM 793 O O . PHE A 1 109 ? 4.943 2.233 -6.269 1.00 97.94 109 PHE A O 1
ATOM 800 N N . VAL A 1 110 ? 6.526 2.810 -4.788 1.00 96.38 110 VAL A N 1
ATOM 801 C CA . VAL A 1 110 ? 5.704 2.457 -3.617 1.00 96.38 110 VAL A CA 1
ATOM 802 C C . VAL A 1 110 ? 4.429 3.303 -3.571 1.00 96.38 110 VAL A C 1
ATOM 804 O O . VAL A 1 110 ? 3.339 2.747 -3.475 1.00 96.38 110 VAL A O 1
ATOM 807 N N . SER A 1 111 ? 4.548 4.620 -3.762 1.00 95.31 111 SER A N 1
ATOM 808 C CA . SER A 1 111 ? 3.418 5.552 -3.654 1.00 95.31 111 SER A CA 1
ATOM 809 C C . SER A 1 111 ? 2.382 5.438 -4.782 1.00 95.31 111 SER A C 1
ATOM 811 O O . SER A 1 111 ? 1.197 5.701 -4.561 1.00 95.31 111 SER A O 1
ATOM 813 N N . LYS A 1 112 ? 2.808 5.090 -6.004 1.00 95.81 112 LYS A N 1
ATOM 814 C CA . LYS A 1 112 ? 1.963 5.148 -7.215 1.00 95.81 112 LYS A CA 1
ATOM 815 C C . LYS A 1 112 ? 1.668 3.793 -7.844 1.00 95.81 112 LYS A C 1
ATOM 817 O O . LYS A 1 112 ? 0.680 3.670 -8.563 1.00 95.81 112 LYS A O 1
ATOM 822 N N . CYS A 1 113 ? 2.510 2.792 -7.608 1.00 97.25 113 CYS A N 1
ATOM 823 C CA . CYS A 1 113 ? 2.427 1.490 -8.273 1.00 97.25 113 CYS A CA 1
ATOM 824 C C . CYS A 1 113 ? 2.274 0.324 -7.285 1.00 97.25 113 CYS A C 1
ATOM 826 O O . CYS A 1 113 ? 1.739 -0.721 -7.664 1.00 97.25 113 CYS A O 1
ATOM 828 N N . GLY A 1 114 ? 2.712 0.491 -6.034 1.00 96.44 114 GLY A N 1
ATOM 829 C CA . GLY A 1 114 ? 2.804 -0.576 -5.037 1.00 96.44 114 GLY A CA 1
ATOM 830 C C . GLY A 1 114 ? 1.469 -1.169 -4.590 1.00 96.44 114 GLY A C 1
ATOM 831 O O . GLY A 1 114 ? 1.409 -2.344 -4.226 1.00 96.44 114 GLY A O 1
ATOM 832 N N . SER A 1 115 ? 0.384 -0.396 -4.694 1.00 95.38 115 SER A N 1
ATOM 833 C CA . SER A 1 115 ? -0.979 -0.882 -4.449 1.00 95.38 115 SER A CA 1
ATOM 834 C C . SER A 1 115 ? -1.465 -1.872 -5.513 1.00 95.38 115 SER A C 1
ATOM 836 O O . SER A 1 115 ? -2.356 -2.677 -5.256 1.00 95.38 115 SER A O 1
ATOM 838 N N . CYS A 1 116 ? -0.868 -1.853 -6.709 1.00 96.94 116 CYS A N 1
ATOM 839 C CA . CYS A 1 116 ? -1.266 -2.715 -7.820 1.00 96.94 116 CYS A CA 1
ATOM 840 C C . CYS A 1 116 ? -0.246 -3.806 -8.131 1.00 96.94 116 CYS A C 1
ATOM 842 O O . CYS A 1 116 ? -0.651 -4.877 -8.560 1.00 96.94 116 CYS A O 1
ATOM 844 N N . HIS A 1 117 ? 1.047 -3.559 -7.943 1.00 97.75 117 HIS A N 1
ATOM 845 C CA . HIS A 1 117 ? 2.103 -4.473 -8.369 1.00 97.75 117 HIS A CA 1
ATOM 846 C C . HIS A 1 117 ? 2.861 -5.070 -7.186 1.00 97.75 117 HIS A C 1
ATOM 848 O O . HIS A 1 117 ? 3.114 -4.390 -6.195 1.00 97.75 117 HIS A O 1
ATOM 854 N N . ILE A 1 118 ? 3.304 -6.320 -7.343 1.00 97.88 118 ILE A N 1
ATOM 855 C CA . ILE A 1 118 ? 4.298 -6.924 -6.450 1.00 97.88 118 ILE A CA 1
ATOM 856 C C . ILE A 1 118 ? 5.699 -6.631 -6.986 1.00 97.88 118 ILE A C 1
ATOM 858 O O . ILE A 1 118 ? 6.015 -6.936 -8.141 1.00 97.88 118 ILE A O 1
ATOM 862 N N . LEU A 1 119 ? 6.541 -6.100 -6.106 1.00 97.75 119 LEU A N 1
ATOM 863 C CA . LEU A 1 119 ? 7.985 -5.966 -6.260 1.00 97.75 119 LEU A CA 1
ATOM 864 C C . LEU A 1 119 ? 8.625 -6.126 -4.879 1.00 97.75 119 LEU A C 1
ATOM 866 O O . LEU A 1 119 ? 8.503 -5.249 -4.017 1.00 97.75 119 LEU A O 1
ATOM 870 N N . GLY A 1 120 ? 9.298 -7.253 -4.660 1.00 96.25 120 GLY A N 1
ATOM 871 C CA . GLY A 1 120 ? 9.725 -7.701 -3.335 1.00 96.25 120 GLY A CA 1
ATOM 872 C C . GLY A 1 120 ? 10.712 -6.753 -2.660 1.00 96.25 120 GLY A C 1
ATOM 873 O O . GLY A 1 120 ? 10.619 -6.508 -1.461 1.00 96.25 120 GLY A O 1
ATOM 874 N N . ARG A 1 121 ? 11.619 -6.138 -3.425 1.00 95.94 121 ARG A N 1
ATOM 875 C CA . ARG A 1 121 ? 12.588 -5.158 -2.895 1.00 95.94 121 ARG A CA 1
ATOM 876 C C . ARG A 1 121 ? 11.962 -3.820 -2.484 1.00 95.94 121 ARG A C 1
ATOM 878 O O . ARG A 1 121 ? 12.543 -3.101 -1.667 1.00 95.94 121 ARG A O 1
ATOM 885 N N . ALA A 1 122 ? 10.763 -3.534 -2.986 1.00 95.75 122 ALA A N 1
ATOM 886 C CA . ALA A 1 122 ? 9.939 -2.405 -2.570 1.00 95.75 122 ALA A CA 1
ATOM 887 C C . ALA A 1 122 ? 8.941 -2.767 -1.453 1.00 95.75 122 ALA A C 1
ATOM 889 O O . ALA A 1 122 ? 8.221 -1.888 -0.999 1.00 95.75 122 ALA A O 1
ATOM 890 N N . ASP A 1 123 ? 8.890 -4.037 -1.026 1.00 93.94 123 ASP A N 1
ATOM 891 C CA . ASP A 1 123 ? 7.903 -4.587 -0.079 1.00 93.94 123 ASP A CA 1
ATOM 892 C C . ASP A 1 123 ? 6.440 -4.327 -0.485 1.00 93.94 123 ASP A C 1
ATOM 894 O O . ASP A 1 123 ? 5.543 -4.184 0.342 1.00 93.94 123 ASP A O 1
ATOM 898 N N . THR A 1 124 ? 6.192 -4.241 -1.788 1.00 96.38 124 THR A N 1
ATOM 899 C CA . THR A 1 124 ? 4.855 -3.984 -2.337 1.00 96.38 124 THR A CA 1
ATOM 900 C C . THR A 1 124 ? 4.112 -5.292 -2.560 1.00 96.38 124 THR A C 1
ATOM 902 O O . THR A 1 124 ? 4.702 -6.304 -2.953 1.00 96.38 124 THR A O 1
ATOM 905 N N . LYS A 1 125 ? 2.807 -5.277 -2.281 1.00 95.38 125 LYS A N 1
ATOM 906 C CA . LYS A 1 125 ? 1.970 -6.485 -2.199 1.00 95.38 125 LYS A CA 1
ATOM 907 C C . LYS A 1 125 ? 0.714 -6.406 -3.067 1.00 95.38 125 LYS A C 1
ATOM 909 O O . LYS A 1 125 ? -0.156 -7.262 -2.948 1.00 95.38 125 LYS A O 1
ATOM 914 N N . GLY A 1 126 ? 0.610 -5.395 -3.929 1.00 95.38 126 GLY A N 1
ATOM 915 C CA . GLY A 1 126 ? -0.539 -5.211 -4.806 1.00 95.38 126 GLY A CA 1
ATOM 916 C C . GLY A 1 126 ? -0.749 -6.392 -5.752 1.00 95.38 126 GLY A C 1
ATOM 917 O O . GLY A 1 126 ? 0.162 -6.784 -6.474 1.00 95.38 126 GLY A O 1
ATOM 918 N N . VAL A 1 127 ? -1.959 -6.952 -5.759 1.00 94.25 127 VAL A N 1
ATOM 919 C CA . VAL A 1 127 ? -2.305 -8.154 -6.548 1.00 94.25 127 VAL A CA 1
ATOM 920 C C . VAL A 1 127 ? -3.139 -7.856 -7.797 1.00 94.25 127 VAL A C 1
ATOM 922 O O . VAL A 1 127 ? -3.474 -8.764 -8.552 1.00 94.25 127 VAL A O 1
ATOM 925 N N . THR A 1 128 ? -3.493 -6.590 -8.015 1.00 94.31 128 THR A N 1
ATOM 926 C CA . THR A 1 128 ? -4.320 -6.148 -9.149 1.00 94.31 128 THR A CA 1
ATOM 927 C C . THR A 1 128 ? -3.571 -6.244 -10.481 1.00 94.31 128 THR A C 1
ATOM 929 O O . THR A 1 128 ? -4.145 -6.596 -11.510 1.00 94.31 128 THR A O 1
ATOM 932 N N . GLY A 1 129 ? -2.284 -5.912 -10.465 1.00 94.50 129 GLY A N 1
ATOM 933 C CA . GLY A 1 129 ? -1.354 -5.996 -11.580 1.00 94.50 129 GLY A CA 1
ATOM 934 C C . GLY A 1 129 ? -0.395 -7.186 -11.450 1.00 94.50 129 GLY A C 1
ATOM 935 O O . GLY A 1 129 ? -0.427 -7.935 -10.474 1.00 94.50 129 GLY A O 1
ATOM 936 N N . PRO A 1 130 ? 0.486 -7.388 -12.444 1.00 95.94 130 PRO A N 1
ATOM 937 C CA . PRO A 1 130 ? 1.470 -8.460 -12.409 1.00 95.94 130 PRO A CA 1
ATOM 938 C C . PRO A 1 130 ? 2.470 -8.300 -11.262 1.00 95.94 130 PRO A C 1
ATOM 940 O O . PRO A 1 130 ? 2.879 -7.190 -10.913 1.00 95.94 130 PRO A O 1
ATOM 943 N N . ASN A 1 131 ? 2.952 -9.443 -10.776 1.00 98.00 131 ASN A N 1
ATOM 944 C CA . ASN A 1 131 ? 4.185 -9.530 -10.010 1.00 98.00 131 ASN A CA 1
ATOM 945 C C . ASN A 1 131 ? 5.379 -9.292 -10.944 1.00 98.00 131 ASN A C 1
ATOM 947 O O . ASN A 1 131 ? 5.638 -10.093 -11.845 1.00 98.00 131 ASN A O 1
ATOM 951 N N . LEU A 1 132 ? 6.092 -8.186 -10.735 1.00 98.38 132 LEU A N 1
ATOM 952 C CA . LEU A 1 132 ? 7.174 -7.746 -11.613 1.00 98.38 132 LEU A CA 1
ATOM 953 C C . LEU A 1 132 ? 8.443 -8.587 -11.441 1.00 98.38 132 LEU A C 1
ATOM 955 O O . LEU A 1 132 ? 9.188 -8.760 -12.406 1.00 98.38 132 LEU A O 1
ATOM 959 N N . ASP A 1 133 ? 8.666 -9.168 -10.259 1.00 98.44 133 ASP A N 1
ATOM 960 C CA . ASP A 1 133 ? 9.776 -10.098 -10.057 1.00 98.44 133 ASP A CA 1
ATOM 961 C C . ASP A 1 133 ? 9.605 -11.356 -10.904 1.00 98.44 133 ASP A C 1
ATOM 963 O O . ASP A 1 133 ? 10.531 -11.763 -11.605 1.00 98.44 133 ASP A O 1
ATOM 967 N N . GLU A 1 134 ? 8.410 -11.946 -10.905 1.00 98.25 134 GLU A N 1
ATOM 968 C CA . GLU A 1 134 ? 8.141 -13.145 -11.703 1.00 98.25 134 GLU A CA 1
ATOM 969 C C . GLU A 1 134 ? 7.996 -12.827 -13.198 1.00 98.25 134 GLU A C 1
ATOM 971 O O . GLU A 1 134 ? 8.518 -13.574 -14.029 1.00 98.25 134 GLU A O 1
ATOM 976 N N . ALA A 1 135 ? 7.376 -11.696 -13.558 1.00 98.00 135 ALA A N 1
ATOM 977 C CA . ALA A 1 135 ? 7.191 -11.298 -14.956 1.00 98.00 135 ALA A CA 1
ATOM 978 C C . ALA A 1 135 ? 8.523 -11.131 -15.710 1.00 98.00 135 ALA A C 1
ATOM 980 O O . ALA A 1 135 ? 8.632 -11.537 -16.869 1.00 98.00 135 ALA A O 1
ATOM 981 N N . PHE A 1 136 ? 9.555 -10.581 -15.058 1.00 98.31 136 PHE A N 1
ATOM 982 C CA . PHE A 1 136 ? 10.861 -10.351 -15.691 1.00 98.31 136 PHE A CA 1
ATOM 983 C C . PHE A 1 136 ? 11.883 -11.471 -15.468 1.00 98.31 136 PHE A C 1
ATOM 985 O O . PHE A 1 136 ? 12.920 -11.491 -16.135 1.00 98.31 136 PHE A O 1
ATOM 992 N N . LYS A 1 137 ? 11.587 -12.456 -14.614 1.00 97.88 137 LYS A N 1
ATOM 993 C CA . LYS A 1 137 ? 12.489 -13.575 -14.295 1.00 97.88 137 LYS A CA 1
ATOM 994 C C . LYS A 1 137 ? 12.935 -14.369 -15.518 1.00 97.88 137 LYS A C 1
ATOM 996 O O . LYS A 1 137 ? 14.131 -14.600 -15.702 1.00 97.88 137 LYS A O 1
ATOM 1001 N N . ARG A 1 138 ? 11.988 -14.794 -16.366 1.00 97.56 138 ARG A N 1
ATOM 1002 C CA . ARG A 1 138 ? 12.308 -15.550 -17.586 1.00 97.56 138 ARG A CA 1
ATOM 1003 C C . ARG A 1 138 ? 12.966 -14.669 -18.658 1.00 97.56 138 ARG A C 1
ATOM 1005 O O . ARG A 1 138 ? 14.035 -15.068 -19.113 1.00 97.56 138 ARG A O 1
ATOM 1012 N N . PRO A 1 139 ? 12.434 -13.478 -19.002 1.00 97.56 139 PRO A N 1
ATOM 1013 C CA . PRO A 1 139 ? 13.096 -12.572 -19.943 1.00 97.56 139 PRO A CA 1
ATOM 1014 C C . PRO A 1 139 ? 14.557 -12.273 -19.586 1.00 97.56 139 PRO A C 1
ATOM 1016 O O . PRO A 1 139 ? 15.432 -12.352 -20.445 1.00 97.56 139 PRO A O 1
ATOM 1019 N N . LEU A 1 140 ? 14.853 -11.992 -18.312 1.00 97.38 140 LEU A N 1
ATOM 1020 C CA . LEU A 1 140 ? 16.227 -11.738 -17.869 1.00 97.38 140 LEU A CA 1
ATOM 1021 C C . LEU A 1 140 ? 17.125 -12.969 -18.037 1.00 97.38 140 LEU A C 1
ATOM 1023 O O . LEU A 1 140 ? 18.264 -12.829 -18.479 1.00 97.38 140 LEU A O 1
ATOM 1027 N N . LYS A 1 141 ? 16.608 -14.171 -17.748 1.00 97.19 141 LYS A N 1
ATOM 1028 C CA . LYS A 1 141 ? 17.325 -15.434 -17.982 1.00 97.19 141 LYS A CA 1
ATOM 1029 C C . LYS A 1 141 ? 17.609 -15.683 -19.467 1.00 97.19 141 LYS A C 1
ATOM 1031 O O . LYS A 1 141 ? 18.642 -16.260 -19.790 1.00 97.19 141 LYS A O 1
ATOM 1036 N N . ASP A 1 142 ? 16.721 -15.230 -20.345 1.00 97.69 142 ASP A N 1
ATOM 1037 C CA . ASP A 1 142 ? 16.844 -15.370 -21.800 1.00 97.69 142 ASP A CA 1
ATOM 1038 C C . ASP A 1 142 ? 17.675 -14.251 -22.453 1.00 97.69 142 ASP A C 1
ATOM 1040 O O . ASP A 1 142 ? 17.808 -14.212 -23.674 1.00 97.69 142 ASP A O 1
ATOM 1044 N N . GLY A 1 143 ? 18.262 -13.349 -21.659 1.00 96.31 143 GLY A N 1
ATOM 1045 C CA . GLY A 1 143 ? 19.164 -12.309 -22.156 1.00 96.31 143 GLY A CA 1
ATOM 1046 C C . GLY A 1 143 ? 18.484 -11.004 -22.572 1.00 96.31 143 GLY A C 1
ATOM 1047 O O . GLY A 1 143 ? 19.119 -10.187 -23.231 1.00 96.31 143 GLY A O 1
ATOM 1048 N N . PHE A 1 144 ? 17.234 -10.756 -22.157 1.00 96.12 144 PHE A N 1
ATOM 1049 C CA . PHE A 1 144 ? 16.519 -9.496 -22.433 1.00 96.12 144 PHE A CA 1
ATOM 1050 C C . PHE A 1 144 ? 17.259 -8.245 -21.918 1.00 96.12 144 PHE A C 1
ATOM 1052 O O . PHE A 1 144 ? 17.105 -7.151 -22.458 1.00 96.12 144 PHE A O 1
ATOM 1059 N N . GLY A 1 145 ? 18.094 -8.417 -20.889 1.00 95.88 145 GLY A N 1
ATOM 1060 C CA . GLY A 1 145 ? 18.913 -7.355 -20.314 1.00 95.88 145 GLY A CA 1
ATOM 1061 C C . GLY A 1 145 ? 18.120 -6.364 -19.457 1.00 95.88 145 GLY A C 1
ATOM 1062 O O . GLY A 1 145 ? 16.896 -6.253 -19.529 1.00 95.88 145 GLY A O 1
ATOM 1063 N N . ARG A 1 146 ? 18.839 -5.626 -18.608 1.00 95.81 146 ARG A N 1
ATOM 1064 C CA . ARG A 1 146 ? 18.250 -4.654 -17.671 1.00 95.81 146 ARG A CA 1
ATOM 1065 C C . ARG A 1 146 ? 17.716 -3.413 -18.394 1.00 95.81 146 ARG A C 1
ATOM 1067 O O . ARG A 1 146 ? 16.650 -2.923 -18.040 1.00 95.81 146 ARG A O 1
ATOM 1074 N N . ASP A 1 147 ? 18.392 -2.962 -19.451 1.00 96.06 147 ASP A N 1
ATOM 1075 C CA . ASP A 1 147 ? 17.910 -1.859 -20.295 1.00 96.06 147 ASP A CA 1
ATOM 1076 C C . ASP A 1 147 ? 16.594 -2.204 -21.006 1.00 96.06 147 ASP A C 1
ATOM 1078 O O . ASP A 1 147 ? 15.727 -1.342 -21.142 1.00 96.06 147 ASP A O 1
ATOM 1082 N N . GLY A 1 148 ? 16.410 -3.471 -21.396 1.00 96.75 148 GLY A N 1
ATOM 1083 C CA . GLY A 1 148 ? 15.145 -3.964 -21.938 1.00 96.75 148 GLY A CA 1
ATOM 1084 C C . GLY A 1 148 ? 14.014 -3.850 -20.917 1.00 96.75 148 GLY A C 1
ATOM 1085 O O . GLY A 1 148 ? 12.952 -3.313 -21.233 1.00 96.75 148 GLY A O 1
ATOM 1086 N N . VAL A 1 149 ? 14.252 -4.288 -19.672 1.00 97.94 149 VAL A N 1
ATOM 1087 C CA . VAL A 1 149 ? 13.277 -4.136 -18.575 1.00 97.94 149 VAL A CA 1
ATOM 1088 C C . VAL A 1 149 ? 12.949 -2.661 -18.347 1.00 97.94 149 VAL A C 1
ATOM 1090 O O . VAL A 1 149 ? 11.771 -2.312 -18.309 1.00 97.94 149 VAL A O 1
ATOM 1093 N N . ARG A 1 150 ? 13.965 -1.785 -18.284 1.00 97.62 150 ARG A N 1
ATOM 1094 C CA . ARG A 1 150 ? 13.766 -0.331 -18.136 1.00 97.62 150 ARG A CA 1
ATOM 1095 C C . ARG A 1 150 ? 12.874 0.212 -19.253 1.00 97.62 150 ARG A C 1
ATOM 1097 O O . ARG A 1 150 ? 11.898 0.900 -18.978 1.00 97.62 150 ARG A O 1
ATOM 1104 N N . GLY A 1 151 ? 13.165 -0.142 -20.505 1.00 96.94 151 GLY A N 1
ATOM 1105 C CA . GLY A 1 151 ? 12.375 0.284 -21.661 1.00 96.94 151 GLY A CA 1
ATOM 1106 C C . GLY A 1 151 ? 10.913 -0.163 -21.587 1.00 96.94 151 GLY A C 1
ATOM 1107 O O . GLY A 1 151 ? 10.020 0.658 -21.778 1.00 96.94 151 GLY A O 1
ATOM 1108 N N . VAL A 1 152 ? 10.657 -1.435 -21.264 1.00 97.81 152 VAL A N 1
ATOM 1109 C CA . VAL A 1 152 ? 9.288 -1.974 -21.149 1.00 97.81 152 VAL A CA 1
ATOM 1110 C C . VAL A 1 152 ? 8.512 -1.295 -20.028 1.00 97.81 152 VAL A C 1
ATOM 1112 O O . VAL A 1 152 ? 7.378 -0.877 -20.246 1.00 97.81 152 VAL A O 1
ATOM 1115 N N . VAL A 1 153 ? 9.117 -1.156 -18.846 1.00 98.06 153 VAL A N 1
ATOM 1116 C CA . VAL A 1 153 ? 8.458 -0.533 -17.689 1.00 98.06 153 VAL A CA 1
ATOM 1117 C C . VAL A 1 153 ? 8.133 0.931 -17.979 1.00 98.06 153 VAL A C 1
ATOM 1119 O O . VAL A 1 153 ? 6.991 1.343 -17.790 1.00 98.06 153 VAL A O 1
ATOM 1122 N N . TYR A 1 154 ? 9.089 1.696 -18.515 1.00 97.88 154 TYR A N 1
ATOM 1123 C CA . TYR A 1 154 ? 8.865 3.094 -18.894 1.00 97.88 154 TYR A CA 1
ATOM 1124 C C . TYR A 1 154 ? 7.722 3.228 -19.911 1.00 97.88 154 TYR A C 1
ATOM 1126 O O . TYR A 1 154 ? 6.795 4.012 -19.707 1.00 97.88 154 TYR A O 1
ATOM 1134 N N . GLN A 1 155 ? 7.740 2.420 -20.979 1.00 97.12 155 GLN A N 1
ATOM 1135 C CA . GLN A 1 155 ? 6.699 2.463 -22.010 1.00 97.12 155 GLN A CA 1
ATOM 1136 C C . GLN A 1 155 ? 5.323 2.090 -21.454 1.00 97.12 155 GLN A C 1
ATOM 1138 O O . GLN A 1 155 ? 4.340 2.749 -21.781 1.00 97.12 155 GLN A O 1
ATOM 1143 N N . GLN A 1 156 ? 5.246 1.098 -20.566 1.00 96.94 156 GLN A N 1
ATOM 1144 C CA . GLN A 1 156 ? 3.992 0.707 -19.924 1.00 96.94 156 GLN A CA 1
ATOM 1145 C C . GLN A 1 156 ? 3.430 1.818 -19.022 1.00 96.94 156 GLN A C 1
ATOM 1147 O O . GLN A 1 156 ? 2.218 2.023 -18.999 1.00 96.94 156 GLN A O 1
ATOM 1152 N N . ILE A 1 157 ? 4.291 2.558 -18.312 1.00 97.38 157 ILE A N 1
ATOM 1153 C CA . ILE A 1 157 ? 3.883 3.697 -17.472 1.00 97.38 157 ILE A CA 1
ATOM 1154 C C . ILE A 1 157 ? 3.354 4.853 -18.326 1.00 97.38 157 ILE A C 1
ATOM 1156 O O . ILE A 1 157 ? 2.318 5.434 -18.001 1.00 97.38 157 ILE A O 1
ATOM 1160 N N . LYS A 1 158 ? 4.034 5.191 -19.429 1.00 96.50 158 LYS A N 1
ATOM 1161 C CA . LYS A 1 158 ? 3.607 6.291 -20.312 1.00 96.50 158 LYS A CA 1
ATOM 1162 C C . LYS A 1 158 ? 2.403 5.927 -21.181 1.00 96.50 158 LYS A C 1
ATOM 1164 O O . LYS A 1 158 ? 1.626 6.809 -21.548 1.00 96.50 158 LYS A O 1
ATOM 1169 N N . HIS A 1 159 ? 2.245 4.647 -21.511 1.00 95.56 159 HIS A N 1
ATOM 1170 C CA . HIS A 1 159 ? 1.245 4.158 -22.455 1.00 95.56 159 HIS A CA 1
ATOM 1171 C C . HIS A 1 159 ? 0.554 2.888 -21.937 1.00 95.56 159 HIS A C 1
ATOM 1173 O O . HIS A 1 159 ? 0.666 1.828 -22.560 1.00 95.56 159 HIS A O 1
ATOM 1179 N N . PRO A 1 160 ? -0.183 2.967 -20.812 1.00 94.88 160 PRO A N 1
ATOM 1180 C CA . PRO A 1 160 ? -0.913 1.816 -20.310 1.00 94.88 160 PRO A CA 1
ATOM 1181 C C . PRO A 1 160 ? -1.966 1.367 -21.326 1.00 94.88 160 PRO A C 1
ATOM 1183 O O . PRO A 1 160 ? -2.527 2.168 -22.081 1.00 94.88 160 PRO A O 1
ATOM 1186 N N . GLN A 1 161 ? -2.246 0.064 -21.343 1.00 92.12 161 GLN A N 1
ATOM 1187 C CA . GLN A 1 161 ? -3.185 -0.518 -22.294 1.00 92.12 161 GLN A CA 1
ATOM 1188 C C . GLN A 1 161 ? -4.577 0.107 -22.124 1.00 92.12 161 GLN A C 1
ATOM 1190 O O . GLN A 1 161 ? -5.103 0.205 -21.011 1.00 92.12 161 GLN A O 1
ATOM 1195 N N . ILE A 1 162 ? -5.193 0.500 -23.243 1.00 90.25 162 ILE A N 1
ATOM 1196 C CA . ILE A 1 162 ? -6.551 1.054 -23.262 1.00 90.25 162 ILE A CA 1
ATOM 1197 C C . ILE A 1 162 ? -7.521 0.030 -22.660 1.00 90.25 162 ILE A C 1
ATOM 1199 O O . ILE A 1 162 ? -7.567 -1.118 -23.097 1.00 90.25 162 ILE A O 1
ATOM 1203 N N . GLY A 1 163 ? -8.295 0.461 -21.662 1.00 87.50 163 GLY A N 1
ATOM 1204 C CA . GLY A 1 163 ? -9.257 -0.389 -20.957 1.00 87.50 163 GLY A CA 1
ATOM 1205 C C . GLY A 1 163 ? -8.649 -1.292 -19.880 1.00 87.50 163 GLY A C 1
ATOM 1206 O O . GLY A 1 163 ? -9.377 -2.088 -19.296 1.00 87.50 163 GLY A O 1
ATOM 1207 N N . SER A 1 164 ? -7.344 -1.183 -19.600 1.00 91.19 164 SER A N 1
ATOM 1208 C CA . SER A 1 164 ? -6.745 -1.833 -18.431 1.00 91.19 164 SER A CA 1
ATOM 1209 C C . SER A 1 164 ? -7.063 -1.081 -17.136 1.00 91.19 164 SER A C 1
ATOM 1211 O O . SER A 1 164 ? -7.449 0.087 -17.151 1.00 91.19 164 SER A O 1
ATOM 1213 N N . VAL A 1 165 ? -6.866 -1.763 -16.007 1.00 91.94 165 VAL A N 1
ATOM 1214 C CA . VAL A 1 165 ? -6.990 -1.189 -14.657 1.00 91.94 165 VAL A CA 1
ATOM 1215 C C . VAL A 1 165 ? -5.852 -0.224 -14.305 1.00 91.94 165 VAL A C 1
ATOM 1217 O O . VAL A 1 165 ? -5.979 0.522 -13.342 1.00 91.94 165 VAL A O 1
ATOM 1220 N N . MET A 1 166 ? -4.749 -0.224 -15.066 1.00 94.69 166 MET A N 1
ATOM 1221 C CA . MET A 1 166 ? -3.607 0.660 -14.829 1.00 94.69 166 MET A CA 1
ATOM 1222 C C . MET A 1 166 ? -3.964 2.101 -15.236 1.00 94.69 166 MET A C 1
ATOM 1224 O O . MET A 1 166 ? -4.219 2.343 -16.422 1.00 94.69 166 MET A O 1
ATOM 1228 N N . PRO A 1 167 ? -3.975 3.070 -14.298 1.00 91.75 167 PRO A N 1
ATOM 1229 C CA . PRO A 1 167 ? -4.323 4.449 -14.618 1.00 91.75 167 PRO A CA 1
ATOM 1230 C C . PRO A 1 167 ? -3.312 5.101 -15.566 1.00 91.75 167 PRO A C 1
ATOM 1232 O O . PRO A 1 167 ? -2.132 4.749 -15.595 1.00 91.75 167 PRO A O 1
ATOM 1235 N N . ARG A 1 168 ? -3.783 6.092 -16.327 1.00 93.62 168 ARG A N 1
ATOM 1236 C CA . ARG A 1 168 ? -2.926 6.987 -17.119 1.00 93.62 168 ARG A CA 1
ATOM 1237 C C . ARG A 1 168 ? -2.377 8.110 -16.245 1.00 93.62 168 ARG A C 1
ATOM 1239 O O . ARG A 1 168 ? -2.948 8.412 -15.203 1.00 93.62 168 ARG A O 1
ATOM 1246 N N . ASP A 1 169 ? -1.292 8.726 -16.709 1.00 91.25 169 ASP A N 1
ATOM 1247 C CA . ASP A 1 169 ? -0.746 9.970 -16.151 1.00 91.25 169 ASP A CA 1
ATOM 1248 C C . ASP A 1 169 ? -0.392 9.887 -14.649 1.00 91.25 169 ASP A C 1
ATOM 1250 O O . ASP A 1 169 ? -0.523 10.858 -13.910 1.00 91.25 169 ASP A O 1
ATOM 1254 N N . LEU A 1 170 ? 0.079 8.717 -14.195 1.00 92.50 170 LEU A N 1
ATOM 1255 C CA . LEU A 1 170 ? 0.475 8.471 -12.798 1.00 92.50 170 LEU A CA 1
ATOM 1256 C C . LEU A 1 170 ? 1.659 9.336 -12.345 1.00 92.50 170 LEU A C 1
ATOM 1258 O O . LEU A 1 170 ? 1.738 9.726 -11.180 1.00 92.50 170 LEU A O 1
ATOM 1262 N N . VAL A 1 171 ? 2.587 9.582 -13.268 1.00 95.94 171 VAL A N 1
ATOM 1263 C CA . VAL A 1 171 ? 3.815 10.356 -13.082 1.00 95.94 171 VAL A CA 1
ATOM 1264 C C . VAL A 1 171 ? 4.168 11.074 -14.385 1.00 95.94 171 VAL A C 1
ATOM 1266 O O . VAL A 1 171 ? 3.704 10.710 -15.477 1.00 95.94 171 VAL A O 1
ATOM 1269 N N . ASP A 1 172 ? 5.005 12.100 -14.273 1.00 96.00 172 ASP A N 1
ATOM 1270 C CA . ASP A 1 172 ? 5.580 12.785 -15.422 1.00 96.00 172 ASP A CA 1
ATOM 1271 C C . ASP A 1 172 ? 6.631 11.913 -16.139 1.00 96.00 172 ASP A C 1
ATOM 1273 O O . ASP A 1 172 ? 6.669 10.688 -16.007 1.00 96.00 172 ASP A O 1
ATOM 1277 N N . ASP A 1 173 ? 7.396 12.510 -17.050 1.00 95.62 173 ASP A N 1
ATOM 1278 C CA . ASP A 1 173 ? 8.393 11.764 -17.819 1.00 95.62 173 ASP A CA 1
ATOM 1279 C C . ASP A 1 173 ? 9.592 11.321 -16.972 1.00 95.62 173 ASP A C 1
ATOM 1281 O O . ASP A 1 173 ? 10.036 10.182 -17.098 1.00 95.62 173 ASP A O 1
ATOM 1285 N N . GLU A 1 174 ? 10.081 12.203 -16.101 1.00 96.25 174 GLU A N 1
ATOM 1286 C CA . GLU A 1 174 ? 11.218 11.945 -15.215 1.00 96.25 174 GLU A CA 1
ATOM 1287 C C . GLU A 1 174 ? 10.872 10.845 -14.210 1.00 96.25 174 GLU A C 1
ATOM 1289 O O . GLU A 1 174 ? 11.543 9.813 -14.173 1.00 96.25 174 GLU A O 1
ATOM 1294 N N . GLY A 1 175 ? 9.728 10.963 -13.527 1.00 97.00 175 GLY A N 1
ATOM 1295 C CA . GLY A 1 175 ? 9.271 9.940 -12.593 1.00 97.00 175 GLY A CA 1
ATOM 1296 C C . GLY A 1 175 ? 9.062 8.573 -13.252 1.00 97.00 175 GLY A C 1
ATOM 1297 O O . GLY A 1 175 ? 9.352 7.539 -12.650 1.00 97.00 175 GLY A O 1
ATOM 1298 N N . ALA A 1 176 ? 8.614 8.530 -14.513 1.00 97.75 176 ALA A N 1
ATOM 1299 C CA . ALA A 1 176 ? 8.502 7.268 -15.245 1.00 97.75 176 ALA A CA 1
ATOM 1300 C C . ALA A 1 176 ? 9.873 6.623 -15.512 1.00 97.75 176 ALA A C 1
ATOM 1302 O O . ALA A 1 176 ? 9.987 5.395 -15.455 1.00 97.75 176 ALA A O 1
ATOM 1303 N N . ARG A 1 177 ? 10.908 7.423 -15.806 1.00 97.56 177 ARG A N 1
ATOM 1304 C CA . ARG A 1 177 ? 12.280 6.929 -16.011 1.00 97.56 177 ARG A CA 1
ATOM 1305 C C . ARG A 1 177 ? 12.897 6.441 -14.709 1.00 97.56 177 ARG A C 1
ATOM 1307 O O . ARG A 1 177 ? 13.452 5.345 -14.693 1.00 97.56 177 ARG A O 1
ATOM 1314 N N . ASP A 1 178 ? 12.706 7.180 -13.623 1.00 97.88 178 ASP A N 1
ATOM 1315 C CA . ASP A 1 178 ? 13.191 6.816 -12.292 1.00 97.88 178 ASP A CA 1
ATOM 1316 C C . ASP A 1 178 ? 12.579 5.499 -11.810 1.00 97.88 178 ASP A C 1
ATOM 1318 O O . ASP A 1 178 ? 13.303 4.571 -11.428 1.00 97.88 178 ASP A O 1
ATOM 1322 N N . ILE A 1 179 ? 11.247 5.363 -11.902 1.00 98.31 179 ILE A N 1
ATOM 1323 C CA . ILE A 1 179 ? 10.553 4.108 -11.581 1.00 98.31 179 ILE A CA 1
ATOM 1324 C C . ILE A 1 179 ? 11.105 2.974 -12.444 1.00 98.31 179 ILE A C 1
ATOM 1326 O O . ILE A 1 179 ? 11.452 1.912 -11.928 1.00 98.31 179 ILE A O 1
ATOM 1330 N N . ALA A 1 180 ? 11.207 3.183 -13.757 1.00 98.38 180 ALA A N 1
ATOM 1331 C CA . ALA A 1 180 ? 11.698 2.159 -14.665 1.00 98.38 180 ALA A CA 1
ATOM 1332 C C . ALA A 1 180 ? 13.149 1.758 -14.371 1.00 98.38 180 ALA A C 1
ATOM 1334 O O . ALA A 1 180 ? 13.479 0.576 -14.458 1.00 98.38 180 ALA A O 1
ATOM 1335 N N . SER A 1 181 ? 14.005 2.713 -14.001 1.00 97.75 181 SER A N 1
ATOM 1336 C CA . SER A 1 181 ? 15.392 2.478 -13.597 1.00 97.75 181 SER A CA 1
ATOM 1337 C C . SER A 1 181 ? 15.463 1.647 -12.318 1.00 97.75 181 SER A C 1
ATOM 1339 O O . SER A 1 181 ? 16.189 0.647 -12.275 1.00 97.75 181 SER A O 1
ATOM 1341 N N . TYR A 1 182 ? 14.655 1.990 -11.308 1.00 98.12 182 TYR A N 1
ATOM 1342 C CA . TYR A 1 182 ? 14.553 1.215 -10.075 1.00 98.12 182 TYR A CA 1
ATOM 1343 C C . TYR A 1 182 ? 14.053 -0.209 -10.346 1.00 98.12 182 TYR A C 1
ATOM 1345 O O . TYR A 1 182 ? 14.755 -1.171 -10.028 1.00 98.12 182 TYR A O 1
ATOM 1353 N N . VAL A 1 183 ? 12.894 -0.361 -11.000 1.00 98.31 183 VAL A N 1
ATOM 1354 C CA . VAL A 1 183 ? 12.304 -1.672 -11.325 1.00 98.31 183 VAL A CA 1
ATOM 1355 C C . VAL A 1 183 ? 13.280 -2.512 -12.141 1.00 98.31 183 VAL A C 1
ATOM 1357 O O . VAL A 1 183 ? 13.488 -3.682 -11.830 1.00 98.31 183 VAL A O 1
ATOM 1360 N N . ALA A 1 184 ? 13.935 -1.929 -13.147 1.00 97.75 184 ALA A N 1
ATOM 1361 C CA . ALA A 1 184 ? 14.933 -2.637 -13.936 1.00 97.75 184 ALA A CA 1
ATOM 1362 C C . ALA A 1 184 ? 16.077 -3.165 -13.074 1.00 97.75 184 ALA A C 1
ATOM 1364 O O . ALA A 1 184 ? 16.481 -4.310 -13.269 1.00 97.75 184 ALA A O 1
ATOM 1365 N N . ALA A 1 185 ? 16.576 -2.381 -12.117 1.00 96.12 185 ALA A N 1
ATOM 1366 C CA . ALA A 1 185 ? 17.661 -2.793 -11.234 1.00 96.12 185 ALA A CA 1
ATOM 1367 C C . ALA A 1 185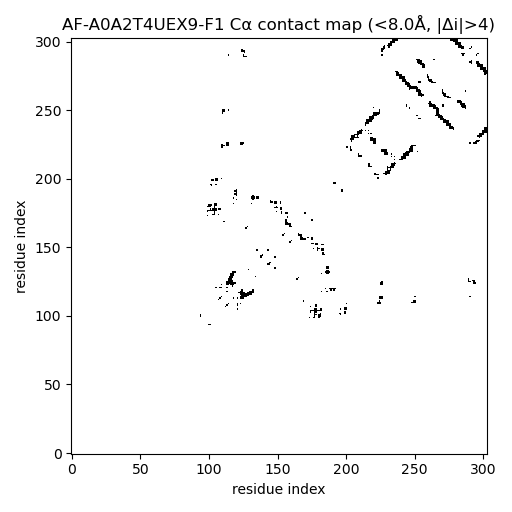 ? 17.267 -3.943 -10.296 1.00 96.12 185 ALA A C 1
ATOM 1369 O O . ALA A 1 185 ? 18.088 -4.826 -10.039 1.00 96.12 185 ALA A O 1
ATOM 1370 N N . VAL A 1 186 ? 16.020 -3.955 -9.815 1.00 97.00 186 VAL A N 1
ATOM 1371 C CA . VAL A 1 186 ? 15.600 -4.847 -8.723 1.00 97.00 186 VAL A CA 1
ATOM 1372 C C . VAL A 1 186 ? 14.728 -6.028 -9.146 1.00 97.00 186 VAL A C 1
ATOM 1374 O O . VAL A 1 186 ? 14.699 -7.024 -8.429 1.00 97.00 186 VAL A O 1
ATOM 1377 N N . ALA A 1 187 ? 14.061 -5.971 -10.302 1.00 97.75 187 ALA A N 1
ATOM 1378 C CA . ALA A 1 187 ? 13.151 -7.030 -10.732 1.00 97.75 187 ALA A CA 1
ATOM 1379 C C . ALA A 1 187 ? 13.867 -8.384 -10.845 1.00 97.75 187 ALA A C 1
ATOM 1381 O O . ALA A 1 187 ? 14.974 -8.487 -11.394 1.00 97.75 187 ALA A O 1
ATOM 1382 N N . ALA A 1 188 ? 13.225 -9.424 -10.319 1.00 96.56 188 ALA A N 1
ATOM 1383 C CA . ALA A 1 188 ? 13.734 -10.791 -10.228 1.00 96.56 188 ALA A CA 1
ATOM 1384 C C . ALA A 1 188 ? 15.020 -10.935 -9.389 1.00 96.56 188 ALA A C 1
ATOM 1386 O O . ALA A 1 188 ? 15.631 -12.008 -9.374 1.00 96.56 188 ALA A O 1
ATOM 1387 N N . ALA A 1 189 ? 15.457 -9.880 -8.691 1.00 93.88 189 ALA A N 1
ATOM 1388 C CA . ALA A 1 189 ? 16.583 -9.945 -7.774 1.00 93.88 189 ALA A CA 1
ATOM 1389 C C . ALA A 1 189 ? 16.074 -10.256 -6.362 1.00 93.88 189 ALA A C 1
ATOM 1391 O O . ALA A 1 189 ? 15.411 -9.438 -5.732 1.00 93.88 189 ALA A O 1
ATOM 1392 N N . GLY A 1 190 ? 16.440 -11.419 -5.821 1.00 90.19 190 GLY A N 1
ATOM 1393 C CA . GLY A 1 190 ? 16.142 -11.752 -4.425 1.00 90.19 190 GLY A CA 1
ATOM 1394 C C . GLY A 1 190 ? 16.885 -10.850 -3.432 1.00 90.19 190 GLY A C 1
ATOM 1395 O O . GLY A 1 190 ? 17.860 -10.188 -3.790 1.00 90.19 190 GLY A O 1
ATOM 1396 N N . GLY A 1 191 ? 16.458 -10.855 -2.169 1.00 91.19 191 GLY A N 1
ATOM 1397 C CA . GLY A 1 191 ? 17.082 -10.092 -1.083 1.00 91.19 191 GLY A CA 1
ATOM 1398 C C . GLY A 1 191 ? 16.432 -8.730 -0.831 1.00 91.19 191 GLY A C 1
ATOM 1399 O O . GLY A 1 191 ? 15.337 -8.453 -1.308 1.00 91.19 191 GLY A O 1
ATOM 1400 N N . LYS A 1 192 ? 17.109 -7.892 -0.041 1.00 91.19 192 LYS A N 1
ATOM 1401 C CA . LYS A 1 192 ? 16.644 -6.553 0.347 1.00 91.19 192 LYS A CA 1
ATOM 1402 C C . LYS A 1 192 ? 17.525 -5.474 -0.272 1.00 91.19 192 LYS A C 1
ATOM 1404 O O . LYS A 1 192 ? 18.677 -5.729 -0.635 1.00 91.19 192 LYS A O 1
ATOM 1409 N N . ASP A 1 193 ? 16.977 -4.275 -0.394 1.00 92.19 193 ASP A N 1
ATOM 1410 C CA . ASP A 1 193 ? 17.751 -3.106 -0.797 1.00 92.19 193 ASP A CA 1
ATOM 1411 C C . ASP A 1 193 ? 18.767 -2.718 0.283 1.00 92.19 193 ASP A C 1
ATOM 1413 O O . ASP A 1 193 ? 18.528 -2.905 1.475 1.00 92.19 193 ASP A O 1
ATOM 1417 N N . GLY A 1 194 ? 19.918 -2.205 -0.155 1.00 89.69 194 GLY A N 1
ATOM 1418 C CA . GLY A 1 194 ? 20.993 -1.703 0.700 1.00 89.69 194 GLY A CA 1
ATOM 1419 C C . GLY A 1 194 ? 21.229 -0.206 0.490 1.00 89.69 194 GLY A C 1
ATOM 1420 O O . GLY A 1 194 ? 20.694 0.391 -0.444 1.00 89.69 194 GLY A O 1
ATOM 1421 N N . GLY A 1 195 ? 22.050 0.404 1.349 1.00 90.94 195 GLY A N 1
ATOM 1422 C CA . GLY A 1 195 ? 22.439 1.814 1.227 1.00 90.94 195 GLY A CA 1
ATOM 1423 C C . GLY A 1 195 ? 21.238 2.764 1.164 1.00 90.94 195 GLY A C 1
ATOM 1424 O O . GLY A 1 195 ? 20.258 2.577 1.881 1.00 90.94 195 GLY A O 1
ATOM 1425 N N . ALA A 1 196 ? 21.300 3.758 0.276 1.00 91.75 196 ALA A N 1
ATOM 1426 C CA . ALA A 1 196 ? 20.247 4.764 0.122 1.00 91.75 196 ALA A CA 1
ATOM 1427 C C . ALA A 1 196 ? 18.876 4.168 -0.255 1.00 91.75 196 ALA A C 1
ATOM 1429 O O . ALA A 1 196 ? 17.844 4.670 0.184 1.00 91.75 196 ALA A O 1
ATOM 1430 N N . LEU A 1 197 ? 18.846 3.057 -1.002 1.00 93.00 197 LEU A N 1
ATOM 1431 C CA . LEU A 1 197 ? 17.599 2.379 -1.371 1.00 93.00 197 LEU A CA 1
ATOM 1432 C C . LEU A 1 197 ? 16.918 1.700 -0.175 1.00 93.00 197 LEU A C 1
ATOM 1434 O O . LEU A 1 197 ? 15.692 1.580 -0.154 1.00 93.00 197 LEU A O 1
ATOM 1438 N N . ALA A 1 198 ? 17.682 1.269 0.833 1.00 91.00 198 ALA A N 1
ATOM 1439 C CA . ALA A 1 198 ? 17.121 0.669 2.045 1.00 91.00 198 ALA A CA 1
ATOM 1440 C C . ALA A 1 198 ? 16.298 1.680 2.858 1.00 91.00 198 ALA A C 1
ATOM 1442 O O . ALA A 1 198 ? 15.321 1.305 3.497 1.00 91.00 198 ALA A O 1
ATOM 1443 N N . THR A 1 199 ? 16.680 2.957 2.806 1.00 90.19 199 THR A N 1
ATOM 1444 C CA . THR A 1 199 ? 16.056 4.050 3.565 1.00 90.19 199 THR A CA 1
ATOM 1445 C C . THR A 1 199 ? 15.171 4.956 2.712 1.00 90.19 199 THR A C 1
ATOM 1447 O O . THR A 1 199 ? 14.620 5.920 3.234 1.00 90.19 199 THR A O 1
ATOM 1450 N N . ALA A 1 200 ? 15.043 4.678 1.410 1.00 90.88 200 ALA A N 1
ATOM 1451 C CA . ALA A 1 200 ? 14.293 5.515 0.473 1.00 90.88 200 ALA A CA 1
ATOM 1452 C C . ALA A 1 200 ? 12.815 5.651 0.864 1.00 90.88 200 ALA A C 1
ATOM 1454 O O . ALA A 1 200 ? 12.235 6.723 0.722 1.00 90.88 200 ALA A O 1
ATOM 1455 N N . VAL A 1 201 ? 12.223 4.574 1.384 1.00 89.69 201 VAL A N 1
ATOM 1456 C CA . VAL A 1 201 ? 10.839 4.538 1.859 1.00 89.69 201 VAL A CA 1
ATOM 1457 C C . VAL A 1 201 ? 10.878 4.355 3.365 1.00 89.69 201 VAL A C 1
ATOM 1459 O O . VAL A 1 201 ? 11.346 3.333 3.868 1.00 89.69 201 VAL A O 1
ATOM 1462 N N . LYS A 1 202 ? 10.424 5.373 4.097 1.00 82.62 202 LYS A N 1
ATOM 1463 C CA . LYS A 1 202 ? 10.342 5.309 5.553 1.00 82.62 202 LYS A CA 1
ATOM 1464 C C . LYS A 1 202 ? 9.197 4.375 5.930 1.00 82.62 202 LYS A C 1
ATOM 1466 O O . LYS A 1 202 ? 8.047 4.682 5.643 1.00 82.62 202 LYS A O 1
ATOM 1471 N N . SER A 1 203 ? 9.516 3.265 6.592 1.00 82.81 203 SER A N 1
ATOM 1472 C CA . SER A 1 203 ? 8.492 2.398 7.179 1.00 82.81 203 SER A CA 1
ATOM 1473 C C . SER A 1 203 ? 7.655 3.204 8.167 1.00 82.81 203 SER A C 1
ATOM 1475 O O . SER A 1 203 ? 8.210 3.808 9.091 1.00 82.81 203 SER A O 1
ATOM 1477 N N . SER A 1 204 ? 6.339 3.206 7.973 1.00 86.94 204 SER A N 1
ATOM 1478 C CA . SER A 1 204 ? 5.401 3.780 8.936 1.00 86.94 204 SER A CA 1
ATOM 1479 C C . SER A 1 204 ? 4.866 2.738 9.920 1.00 86.94 204 SER A C 1
ATOM 1481 O O . SER A 1 204 ? 4.351 3.116 10.966 1.00 86.94 204 SER A O 1
ATOM 1483 N N . ALA A 1 205 ? 5.031 1.443 9.619 1.00 91.25 205 ALA A N 1
ATOM 1484 C CA . ALA A 1 205 ? 4.542 0.353 10.452 1.00 91.25 205 ALA A CA 1
ATOM 1485 C C . ALA A 1 205 ? 5.079 0.445 11.890 1.00 91.25 205 ALA A C 1
ATOM 1487 O O . ALA A 1 205 ? 6.273 0.657 12.123 1.00 91.25 205 ALA A O 1
ATOM 1488 N N . SER A 1 206 ? 4.173 0.258 12.845 1.00 92.25 206 SER A N 1
ATOM 1489 C CA . SER A 1 206 ? 4.409 0.317 14.280 1.00 92.25 206 SER A CA 1
ATOM 1490 C C . SER A 1 206 ? 4.118 -1.037 14.917 1.00 92.25 206 SER A C 1
ATOM 1492 O O . SER A 1 206 ? 3.015 -1.572 14.801 1.00 92.25 206 SER A O 1
ATOM 1494 N N . ASP A 1 207 ? 5.079 -1.539 15.693 1.00 91.94 207 ASP A N 1
ATOM 1495 C CA . ASP A 1 207 ? 4.892 -2.726 16.539 1.00 91.94 207 ASP A CA 1
ATOM 1496 C C . ASP A 1 207 ? 4.007 -2.436 17.762 1.00 91.94 207 ASP A C 1
ATOM 1498 O O . ASP A 1 207 ? 3.531 -3.349 18.438 1.00 91.94 207 ASP A O 1
ATOM 1502 N N . LYS A 1 208 ? 3.792 -1.152 18.078 1.00 95.69 208 LYS A N 1
ATOM 1503 C CA . LYS A 1 208 ? 2.931 -0.747 19.187 1.00 95.69 208 LYS A CA 1
ATOM 1504 C C . LYS A 1 208 ? 1.460 -0.792 18.767 1.00 95.69 208 LYS A C 1
ATOM 1506 O O . LYS A 1 208 ? 1.140 -0.288 17.687 1.00 95.69 20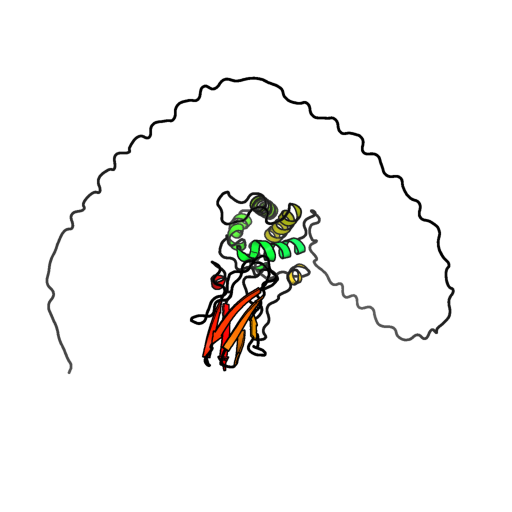8 LYS A O 1
ATOM 1511 N N . PRO A 1 209 ? 0.569 -1.304 19.629 1.00 97.44 209 PRO A N 1
ATOM 1512 C CA . PRO A 1 209 ? -0.867 -1.224 19.413 1.00 97.44 209 PRO A CA 1
ATOM 1513 C C . PRO A 1 209 ? -1.354 0.226 19.330 1.00 97.44 209 PRO A C 1
ATOM 1515 O O . PRO A 1 209 ? -0.864 1.080 20.071 1.00 97.44 209 PRO A O 1
ATOM 1518 N N . ALA A 1 210 ? -2.342 0.495 18.477 1.00 98.06 210 ALA A N 1
ATOM 1519 C CA . ALA A 1 210 ? -3.154 1.704 18.596 1.00 98.06 210 ALA A CA 1
ATOM 1520 C C . ALA A 1 210 ? -4.033 1.577 19.846 1.00 98.06 210 ALA A C 1
ATOM 1522 O O . ALA A 1 210 ? -4.733 0.579 20.001 1.00 98.06 210 ALA A O 1
ATOM 1523 N N . VAL A 1 211 ? -3.993 2.549 20.752 1.00 98.31 211 VAL A N 1
ATOM 1524 C CA . VAL A 1 211 ? -4.783 2.514 21.990 1.00 98.31 211 VAL A CA 1
ATOM 1525 C C . VAL A 1 211 ? -5.873 3.568 21.898 1.00 98.31 211 VAL A C 1
ATOM 1527 O O . VAL A 1 211 ? -5.593 4.707 21.534 1.00 98.31 211 VAL A O 1
ATOM 1530 N N . ALA A 1 212 ? -7.111 3.183 22.201 1.00 98.00 212 ALA A N 1
ATOM 1531 C CA . ALA A 1 212 ? -8.218 4.121 22.233 1.00 98.00 212 ALA A CA 1
ATOM 1532 C C . ALA A 1 212 ? -8.064 5.103 23.400 1.00 98.00 212 ALA A C 1
ATOM 1534 O O . ALA A 1 212 ? -7.849 4.701 24.546 1.00 98.00 212 ALA A O 1
ATOM 1535 N N . GLU A 1 213 ? -8.241 6.387 23.113 1.00 96.88 213 GLU A N 1
ATOM 1536 C CA . GLU A 1 213 ? -8.176 7.469 24.089 1.00 96.88 213 GLU A CA 1
ATOM 1537 C C . GLU A 1 213 ? -9.493 8.243 24.057 1.00 96.88 213 GLU A C 1
ATOM 1539 O O . GLU A 1 213 ? -9.962 8.650 22.997 1.00 96.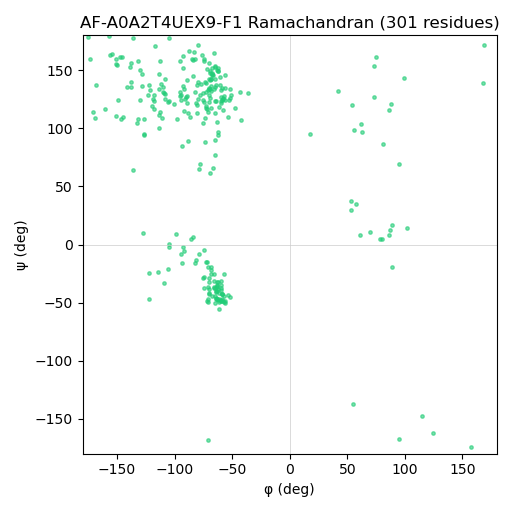88 213 GLU A O 1
ATOM 1544 N N . ASN A 1 214 ? -10.116 8.442 25.222 1.00 95.56 214 ASN A N 1
ATOM 1545 C CA . ASN A 1 214 ? -11.378 9.183 25.354 1.00 95.56 214 ASN A CA 1
ATOM 1546 C C . ASN A 1 214 ? -12.505 8.678 24.427 1.00 95.56 214 ASN A C 1
ATOM 1548 O O . ASN A 1 214 ? -13.281 9.469 23.900 1.00 95.56 214 ASN A O 1
ATOM 1552 N N . GLY A 1 215 ? -12.587 7.358 24.221 1.00 96.81 215 GLY A N 1
ATOM 1553 C CA . GLY A 1 215 ? -13.584 6.737 23.341 1.00 96.81 215 GLY A CA 1
ATOM 1554 C C . GLY A 1 215 ? -13.261 6.829 21.847 1.00 96.81 215 GLY A C 1
ATOM 1555 O O . GLY A 1 215 ? -14.070 6.392 21.037 1.00 96.81 215 GLY A O 1
ATOM 1556 N N . VAL A 1 216 ? -12.092 7.352 21.466 1.00 98.56 216 VAL A N 1
ATOM 1557 C CA . VAL A 1 216 ? -11.655 7.449 20.069 1.00 98.56 216 VAL A CA 1
ATOM 1558 C C . VAL A 1 216 ? -10.529 6.455 19.813 1.00 98.56 216 VAL A C 1
ATOM 1560 O O . VAL A 1 216 ? -9.511 6.470 20.503 1.00 98.56 216 VAL A O 1
ATOM 1563 N N . LEU A 1 217 ? -10.700 5.600 18.808 1.00 98.62 217 LEU A N 1
ATOM 1564 C CA . LEU A 1 217 ? -9.687 4.665 18.334 1.00 98.62 217 LEU A CA 1
ATOM 1565 C C . LEU A 1 217 ? -9.200 5.090 16.947 1.00 98.62 217 LEU A C 1
ATOM 1567 O O . LEU A 1 217 ? -9.910 4.921 15.958 1.00 98.62 217 LEU A O 1
ATOM 1571 N N . THR A 1 218 ? -7.969 5.593 16.869 1.00 98.62 218 THR A N 1
ATOM 1572 C CA . THR A 1 218 ? -7.359 6.029 15.607 1.00 98.62 218 THR A CA 1
ATOM 1573 C C . THR A 1 218 ? -6.395 4.973 15.073 1.00 98.62 218 THR A C 1
ATOM 1575 O O . THR A 1 218 ? -5.417 4.633 15.737 1.00 98.62 218 THR A O 1
ATOM 1578 N N . ILE A 1 219 ? -6.646 4.479 13.861 1.00 98.50 219 ILE A N 1
ATOM 1579 C CA . ILE A 1 219 ? -5.819 3.489 13.159 1.00 98.50 219 ILE A CA 1
ATOM 1580 C C . ILE A 1 219 ? -5.473 4.056 11.772 1.00 98.50 219 ILE A C 1
ATOM 1582 O O . ILE A 1 219 ? -6.266 3.918 10.842 1.00 98.50 219 ILE A O 1
ATOM 1586 N N . PRO A 1 220 ? -4.318 4.724 11.607 1.00 98.19 220 PRO A N 1
ATOM 1587 C CA . PRO A 1 220 ? -3.939 5.316 10.326 1.00 98.19 220 PRO A CA 1
ATOM 1588 C C . PRO A 1 220 ? -3.599 4.266 9.263 1.00 98.19 220 PRO A C 1
ATOM 1590 O O . PRO A 1 220 ? -3.029 3.216 9.575 1.00 98.19 220 PRO A O 1
ATOM 1593 N N . ALA A 1 221 ? -3.886 4.572 8.000 1.00 97.75 221 ALA A N 1
ATOM 1594 C CA . ALA A 1 221 ? -3.292 3.886 6.854 1.00 97.75 221 ALA A CA 1
ATOM 1595 C C . ALA A 1 221 ? -1.828 4.327 6.655 1.00 97.75 221 ALA A C 1
ATOM 1597 O O . ALA A 1 221 ? -1.431 5.403 7.111 1.00 97.75 221 ALA A O 1
ATOM 1598 N N . ASP A 1 222 ? -1.017 3.510 5.977 1.00 96.00 222 ASP A N 1
ATOM 1599 C CA . ASP A 1 222 ? 0.365 3.877 5.648 1.00 96.00 222 ASP A CA 1
ATOM 1600 C C . ASP A 1 222 ? 0.408 5.152 4.778 1.00 96.00 222 ASP A C 1
ATOM 1602 O O . ASP A 1 222 ? -0.127 5.166 3.667 1.00 96.00 222 ASP A O 1
ATOM 1606 N N . PRO A 1 223 ? 1.084 6.226 5.222 1.00 94.56 223 PRO A N 1
ATOM 1607 C CA . PRO A 1 223 ? 1.154 7.478 4.469 1.00 94.56 223 PRO A CA 1
ATOM 1608 C C . PRO A 1 223 ? 1.978 7.351 3.176 1.00 94.56 223 PRO A C 1
ATOM 1610 O O . PRO A 1 223 ? 1.843 8.172 2.270 1.00 94.56 223 PRO A O 1
ATOM 1613 N N . GLY A 1 224 ? 2.827 6.324 3.063 1.00 92.19 224 GLY A N 1
ATOM 1614 C CA . GLY A 1 224 ? 3.612 6.019 1.869 1.00 92.19 224 GLY A CA 1
ATOM 1615 C C . GLY A 1 224 ? 2.822 5.310 0.765 1.00 92.19 224 GLY A C 1
ATOM 1616 O O . GLY A 1 224 ? 3.341 5.190 -0.345 1.00 92.19 224 GLY A O 1
ATOM 1617 N N . GLY A 1 225 ? 1.581 4.885 1.029 1.00 92.69 225 GLY A N 1
ATOM 1618 C CA . GLY A 1 225 ? 0.728 4.164 0.079 1.00 92.69 225 GLY A CA 1
ATOM 1619 C C . GLY A 1 225 ? 0.920 2.646 0.086 1.00 92.69 225 GLY A C 1
ATOM 1620 O O . GLY A 1 225 ? 0.427 1.964 -0.816 1.00 92.69 225 GLY A O 1
ATOM 1621 N N . GLN A 1 226 ? 1.624 2.096 1.082 1.00 94.81 226 GLN A N 1
ATOM 1622 C CA . GLN A 1 226 ? 1.654 0.648 1.278 1.00 94.81 226 GLN A CA 1
ATOM 1623 C C . GLN A 1 226 ? 0.279 0.135 1.714 1.00 94.81 226 GLN A C 1
ATOM 1625 O O . GLN A 1 226 ? -0.460 0.798 2.436 1.00 94.81 226 GLN A O 1
ATOM 1630 N N . LEU A 1 227 ? -0.055 -1.091 1.312 1.00 96.38 227 LEU A N 1
ATOM 1631 C CA . LEU A 1 227 ? -1.329 -1.730 1.652 1.00 96.38 227 LEU A CA 1
ATOM 1632 C C . LEU A 1 227 ? -1.310 -2.283 3.085 1.00 96.38 227 LEU A C 1
ATOM 1634 O O . LEU A 1 227 ? -1.335 -3.495 3.296 1.00 96.38 227 LEU A O 1
ATOM 1638 N N . LEU A 1 228 ? -1.198 -1.391 4.070 1.00 95.81 228 LEU A N 1
ATOM 1639 C CA . LEU A 1 228 ? -1.172 -1.712 5.495 1.00 95.81 228 LEU A CA 1
ATOM 1640 C C . LEU A 1 228 ? -1.747 -0.570 6.339 1.00 95.81 228 LEU A C 1
ATOM 1642 O O . LEU A 1 228 ? -1.713 0.598 5.955 1.00 95.81 228 LEU A O 1
ATOM 1646 N N . TYR A 1 229 ? -2.237 -0.922 7.525 1.00 97.81 229 TYR A N 1
ATOM 1647 C CA . TYR A 1 229 ? -2.428 0.040 8.605 1.00 97.81 229 TYR A CA 1
ATOM 1648 C C . TYR A 1 229 ? -1.116 0.221 9.362 1.00 97.81 229 TYR A C 1
ATOM 1650 O O . TYR A 1 229 ? -0.375 -0.745 9.556 1.00 97.81 229 TYR A O 1
ATOM 1658 N N . VAL A 1 230 ? -0.858 1.438 9.841 1.00 97.50 230 VAL A N 1
ATOM 1659 C CA . VAL A 1 230 ? 0.314 1.762 10.668 1.00 97.50 230 VAL A CA 1
ATOM 1660 C C . VAL A 1 230 ? 0.401 0.820 11.868 1.00 97.50 230 VAL A C 1
ATOM 1662 O O . VAL A 1 230 ? 1.472 0.304 12.177 1.00 97.50 230 VAL A O 1
ATOM 1665 N N . ASN A 1 231 ? -0.727 0.550 12.522 1.00 98.00 231 ASN A N 1
ATOM 1666 C CA . ASN A 1 231 ? -0.812 -0.382 13.637 1.00 98.00 231 ASN A CA 1
ATOM 1667 C C . ASN A 1 231 ? -1.494 -1.671 13.164 1.00 98.00 231 ASN A C 1
ATOM 1669 O O . ASN A 1 231 ? -2.642 -1.635 12.723 1.00 98.00 231 ASN A O 1
ATOM 1673 N N . ALA A 1 232 ? -0.822 -2.816 13.306 1.00 96.75 232 ALA A N 1
ATOM 1674 C CA . ALA A 1 232 ? -1.411 -4.140 13.049 1.00 96.75 232 ALA A CA 1
ATOM 1675 C C . ALA A 1 232 ? -2.252 -4.665 14.230 1.00 96.75 232 ALA A C 1
ATOM 1677 O O . ALA A 1 232 ? -2.993 -5.643 14.110 1.00 96.75 232 ALA A O 1
ATOM 1678 N N . THR A 1 233 ? -2.129 -4.022 15.393 1.00 98.25 233 THR A N 1
ATOM 1679 C CA . THR A 1 233 ? -2.943 -4.315 16.571 1.00 98.25 233 THR A CA 1
ATOM 1680 C C . THR A 1 233 ? -3.536 -3.038 17.150 1.00 98.25 233 THR A C 1
ATOM 1682 O O . THR A 1 233 ? -2.941 -1.965 17.058 1.00 98.25 233 THR A O 1
ATOM 1685 N N . ALA A 1 234 ? -4.704 -3.168 17.770 1.00 98.44 234 ALA A N 1
ATOM 1686 C CA . ALA A 1 234 ? -5.413 -2.092 18.437 1.00 98.44 234 ALA A CA 1
ATOM 1687 C C . ALA A 1 234 ? -6.021 -2.572 19.763 1.00 98.44 234 ALA A C 1
ATOM 1689 O O . ALA A 1 234 ? -6.311 -3.760 19.935 1.00 98.44 234 ALA A O 1
ATOM 1690 N N . GLN A 1 235 ? -6.196 -1.657 20.710 1.00 98.62 235 GLN A N 1
ATOM 1691 C CA . GLN A 1 235 ? -6.691 -1.918 22.059 1.00 98.62 235 GLN A CA 1
ATOM 1692 C C . GLN A 1 235 ? -7.680 -0.837 22.473 1.00 98.62 235 GLN A C 1
ATOM 1694 O O . GLN A 1 235 ? -7.420 0.348 22.276 1.00 98.62 235 GLN A O 1
ATOM 1699 N N . ALA A 1 236 ? -8.797 -1.238 23.070 1.00 98.38 236 ALA A N 1
ATOM 1700 C CA . ALA A 1 236 ? -9.804 -0.306 23.558 1.00 98.38 236 ALA A CA 1
ATOM 1701 C C . ALA A 1 236 ? -10.557 -0.875 24.772 1.00 98.38 236 ALA A C 1
ATOM 1703 O O . ALA A 1 236 ? -10.648 -2.097 24.908 1.00 98.38 236 ALA A O 1
ATOM 1704 N N . PRO A 1 237 ? -11.115 -0.028 25.651 1.00 97.94 237 PRO A N 1
ATOM 1705 C CA . PRO A 1 237 ? -12.115 -0.475 26.611 1.00 97.94 237 PRO A CA 1
ATOM 1706 C C . PRO A 1 237 ? -13.430 -0.825 25.899 1.00 97.94 237 PRO A C 1
ATOM 1708 O O . PRO A 1 237 ? -13.724 -0.308 24.817 1.00 97.94 237 PRO A O 1
ATOM 1711 N N . ALA A 1 238 ? -14.238 -1.683 26.516 1.00 97.94 238 ALA A N 1
ATOM 1712 C CA . ALA A 1 238 ? -15.604 -1.935 26.078 1.00 97.94 238 ALA A CA 1
ATOM 1713 C C . ALA A 1 238 ? -16.480 -0.675 26.166 1.00 97.94 238 ALA A C 1
ATOM 1715 O O . ALA A 1 238 ? -16.308 0.175 27.041 1.00 97.94 238 ALA A O 1
ATOM 1716 N N . GLY A 1 239 ? -17.462 -0.592 25.271 1.00 97.69 239 GLY A N 1
ATOM 1717 C CA . GLY A 1 239 ? -18.388 0.530 25.159 1.00 97.69 239 GLY A CA 1
ATOM 1718 C C . GLY A 1 239 ? -18.409 1.137 23.761 1.00 97.69 239 GLY A C 1
ATOM 1719 O O . GLY A 1 239 ? -18.001 0.504 22.785 1.00 97.69 239 GLY A O 1
ATOM 1720 N N . SER A 1 240 ? -18.926 2.360 23.676 1.00 98.12 240 SER A N 1
ATOM 1721 C CA . SER A 1 240 ? -19.024 3.102 22.421 1.00 98.12 240 SER A CA 1
ATOM 1722 C C . SER A 1 240 ? -17.657 3.644 22.015 1.00 98.12 240 SER A C 1
ATOM 1724 O O . SER A 1 240 ? -17.017 4.349 22.799 1.00 98.12 240 SER A O 1
ATOM 1726 N N . LEU A 1 241 ? -17.214 3.309 20.802 1.00 98.50 241 LEU A N 1
ATOM 1727 C CA . LEU A 1 241 ? -15.962 3.787 20.222 1.00 98.50 241 LEU A CA 1
ATOM 1728 C C . LEU A 1 241 ? -16.227 4.524 18.910 1.00 98.50 241 LEU A C 1
ATOM 1730 O O . LEU A 1 241 ? -16.926 4.015 18.032 1.00 98.50 241 LEU A O 1
ATOM 1734 N N . GLU A 1 242 ? -15.611 5.692 18.757 1.00 98.56 242 GLU A N 1
ATOM 1735 C CA . GLU A 1 242 ? -15.426 6.365 17.473 1.00 98.56 242 GLU A CA 1
ATOM 1736 C C . GLU A 1 242 ? -14.140 5.836 16.828 1.00 98.56 242 GLU A C 1
ATOM 1738 O O . GLU A 1 242 ? -13.034 6.092 17.303 1.00 98.56 242 GLU A O 1
ATOM 1743 N N . VAL A 1 243 ? -14.278 5.066 15.753 1.00 98.75 243 VAL A N 1
ATOM 1744 C CA . VAL A 1 243 ? -13.155 4.520 14.988 1.00 98.75 243 VAL A CA 1
ATOM 1745 C C . VAL A 1 243 ? -12.797 5.503 13.884 1.00 98.75 243 VAL A C 1
ATOM 1747 O O . VAL A 1 243 ? -13.653 5.848 13.070 1.00 98.75 243 VAL A O 1
ATOM 1750 N N . LYS A 1 244 ? -11.531 5.921 13.833 1.00 98.62 244 LYS A N 1
ATOM 1751 C CA . LYS A 1 244 ? -10.997 6.849 12.830 1.00 98.62 244 LYS A CA 1
ATOM 1752 C C . LYS A 1 244 ? -9.837 6.227 12.078 1.00 98.62 244 LYS A C 1
ATOM 1754 O O . LYS A 1 244 ? -8.935 5.645 12.676 1.00 98.62 244 LYS A O 1
ATOM 1759 N N . MET A 1 245 ? -9.827 6.418 10.770 1.00 98.50 245 MET A N 1
ATOM 1760 C CA . MET A 1 245 ? -8.748 6.019 9.883 1.00 98.50 245 MET A CA 1
ATOM 1761 C C . MET A 1 245 ? -8.293 7.224 9.052 1.00 98.50 245 MET A C 1
ATOM 1763 O O . MET A 1 245 ? -8.874 7.520 8.003 1.00 98.50 245 MET A O 1
ATOM 1767 N N . PRO A 1 246 ? -7.241 7.924 9.503 1.00 98.38 246 PRO A N 1
ATOM 1768 C CA . PRO A 1 246 ? -6.508 8.865 8.670 1.00 98.38 246 PRO A CA 1
ATOM 1769 C C . PRO A 1 246 ? -5.831 8.143 7.500 1.00 98.38 246 PRO A C 1
ATOM 1771 O O . PRO A 1 246 ? -5.224 7.086 7.677 1.00 98.38 246 PRO A O 1
ATOM 1774 N N . ASN A 1 247 ? -5.893 8.737 6.314 1.00 97.75 247 ASN A N 1
ATOM 1775 C CA . ASN A 1 247 ? -5.178 8.311 5.120 1.00 97.75 247 ASN A CA 1
ATOM 1776 C C . ASN A 1 247 ? -4.492 9.525 4.487 1.00 97.75 247 ASN A C 1
ATOM 1778 O O . ASN A 1 247 ? -5.150 10.378 3.900 1.00 97.75 247 ASN A O 1
ATOM 1782 N N . GLU A 1 248 ? -3.167 9.601 4.579 1.00 95.88 248 GLU A N 1
ATOM 1783 C CA . GLU A 1 248 ? -2.378 10.680 3.960 1.00 95.88 248 GLU A CA 1
ATOM 1784 C C . GLU A 1 248 ? -1.891 10.326 2.547 1.00 95.88 248 GLU A C 1
ATOM 1786 O O . GLU A 1 248 ? -1.298 11.158 1.858 1.00 95.88 248 GLU A O 1
ATOM 1791 N N . SER A 1 249 ? -2.129 9.091 2.104 1.00 94.50 249 SER A N 1
ATOM 1792 C CA . SER A 1 249 ? -1.639 8.594 0.825 1.00 94.50 249 SER A CA 1
ATOM 1793 C C . SER A 1 249 ? -2.607 8.898 -0.326 1.00 94.50 249 SER A C 1
ATOM 1795 O O . SER A 1 249 ? -3.783 9.217 -0.139 1.00 94.50 249 SER A O 1
ATOM 1797 N N . SER A 1 250 ? -2.119 8.740 -1.560 1.00 92.62 250 SER A N 1
ATOM 1798 C CA . SER A 1 250 ? -2.964 8.756 -2.762 1.00 92.62 250 SER A CA 1
ATOM 1799 C C . SER A 1 250 ? -3.618 7.404 -3.078 1.00 92.62 250 SER A C 1
ATOM 1801 O O . SER A 1 250 ? -4.206 7.256 -4.148 1.00 92.62 250 SER A O 1
ATOM 1803 N N . VAL A 1 251 ? -3.487 6.412 -2.194 1.00 95.19 251 VAL A N 1
ATOM 1804 C CA . VAL A 1 251 ? -4.108 5.091 -2.336 1.00 95.19 251 VAL A CA 1
ATOM 1805 C C . VAL A 1 251 ? -5.425 5.098 -1.551 1.00 95.19 251 VAL A C 1
ATOM 1807 O O . VAL A 1 251 ? -5.422 5.513 -0.393 1.00 95.19 251 VAL A O 1
ATOM 1810 N N . PRO A 1 252 ? -6.566 4.707 -2.151 1.00 96.62 252 PRO A N 1
ATOM 1811 C CA . PRO A 1 252 ? -7.838 4.676 -1.437 1.00 96.62 252 PRO A CA 1
ATOM 1812 C C . PRO A 1 252 ? -7.799 3.638 -0.318 1.00 96.62 252 PRO A C 1
ATOM 1814 O O . PRO A 1 252 ? -7.375 2.504 -0.537 1.00 96.62 252 PRO A O 1
ATOM 1817 N N . HIS 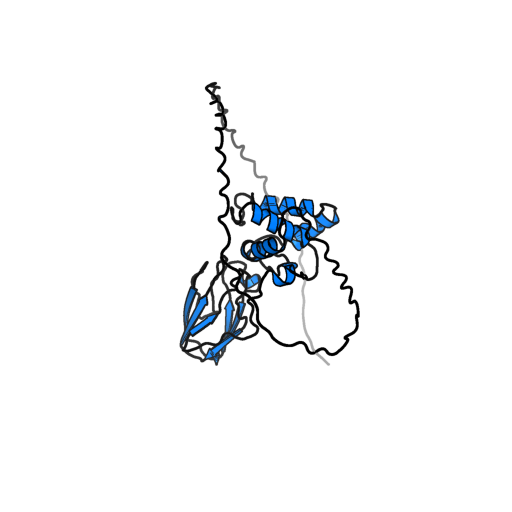A 1 253 ? -8.296 4.012 0.855 1.00 98.25 253 HIS A N 1
ATOM 1818 C CA . HIS A 1 253 ? -8.454 3.107 1.987 1.00 98.25 253 HIS A CA 1
ATOM 1819 C C . HIS A 1 253 ? -9.794 3.337 2.676 1.00 98.25 253 HIS A C 1
ATOM 1821 O O . HIS A 1 253 ? -10.367 4.422 2.614 1.00 98.25 253 HIS A O 1
ATOM 1827 N N . ASP A 1 254 ? -10.264 2.312 3.359 1.00 98.44 254 ASP A N 1
ATOM 1828 C CA . ASP A 1 254 ? -11.338 2.354 4.343 1.00 98.44 254 ASP A CA 1
ATOM 1829 C C . ASP A 1 254 ? -10.920 1.519 5.559 1.00 98.44 254 ASP A C 1
ATOM 1831 O O . ASP A 1 254 ? -9.844 0.907 5.587 1.00 98.44 254 ASP A O 1
ATOM 1835 N N . ILE A 1 255 ? -11.781 1.497 6.570 1.00 98.62 255 ILE A N 1
ATOM 1836 C CA . ILE A 1 255 ? -11.682 0.565 7.680 1.00 98.62 255 ILE A CA 1
ATOM 1837 C C . ILE A 1 255 ? -13.028 -0.112 7.910 1.00 98.62 255 ILE A C 1
ATOM 1839 O O . ILE A 1 255 ? -14.056 0.535 8.119 1.00 98.62 255 ILE A O 1
ATOM 1843 N N . VAL A 1 256 ? -13.003 -1.439 7.883 1.00 98.75 256 VAL A N 1
ATOM 1844 C CA . VAL A 1 256 ? -14.123 -2.309 8.236 1.00 98.75 256 VAL A CA 1
ATOM 1845 C C . VAL A 1 256 ? -13.769 -3.046 9.507 1.00 98.75 256 VAL A C 1
ATOM 1847 O O . VAL A 1 256 ? -12.649 -3.530 9.632 1.00 98.75 256 VAL A O 1
ATOM 1850 N N . ILE A 1 257 ? -14.720 -3.171 10.429 1.00 98.44 257 ILE A N 1
ATOM 1851 C CA . ILE A 1 257 ? -14.627 -4.093 11.561 1.00 98.44 257 ILE A CA 1
ATOM 1852 C C . ILE A 1 257 ? -15.783 -5.086 11.470 1.00 98.44 257 ILE A C 1
ATOM 1854 O O . ILE A 1 257 ? -16.953 -4.690 11.507 1.00 98.44 257 ILE A O 1
ATOM 1858 N N . ASP A 1 258 ? -15.450 -6.377 11.357 1.00 89.19 258 ASP A N 1
ATOM 1859 C CA . ASP A 1 258 ? -16.425 -7.450 11.122 1.00 89.19 258 ASP A CA 1
ATOM 1860 C C . ASP A 1 258 ? -17.568 -7.416 12.152 1.00 89.19 258 ASP A C 1
ATOM 1862 O O . ASP A 1 258 ? -17.356 -7.458 13.366 1.00 89.19 258 ASP A O 1
ATOM 1866 N N . GLY A 1 259 ? -18.805 -7.332 11.651 1.00 93.00 259 GLY A N 1
ATOM 1867 C CA . GLY A 1 259 ? -20.016 -7.289 12.476 1.00 93.00 259 GLY A CA 1
ATOM 1868 C C . GLY A 1 259 ? -20.218 -5.997 13.278 1.00 93.00 259 GLY A C 1
ATOM 1869 O O . GLY A 1 259 ? -21.088 -5.974 14.151 1.00 93.00 259 GLY A O 1
ATOM 1870 N N . LYS A 1 260 ? -19.432 -4.941 13.022 1.00 97.56 260 LYS A N 1
ATOM 1871 C CA . LYS A 1 260 ? -19.506 -3.662 13.750 1.00 97.56 260 LYS A CA 1
ATOM 1872 C C . LYS A 1 260 ? -19.766 -2.462 12.855 1.00 97.56 260 LYS A C 1
ATOM 1874 O O . LYS A 1 260 ? -20.639 -1.666 13.184 1.00 97.56 260 LYS A O 1
ATOM 1879 N N . GLY A 1 261 ? -19.050 -2.334 11.744 1.00 97.12 261 GLY A N 1
ATOM 1880 C CA . GLY A 1 261 ? -19.235 -1.202 10.842 1.00 97.12 261 GLY A CA 1
ATOM 1881 C C . GLY A 1 261 ? -18.146 -1.087 9.788 1.00 97.12 261 GLY A C 1
ATOM 1882 O O . GLY A 1 261 ? -17.148 -1.806 9.821 1.00 97.12 261 GLY A O 1
ATOM 1883 N N . GLU A 1 262 ? -18.371 -0.174 8.854 1.00 97.94 262 GLU A N 1
ATOM 1884 C CA . GLU A 1 262 ? -17.508 0.127 7.717 1.00 97.94 262 GLU A CA 1
ATOM 1885 C C . GLU A 1 262 ? -17.503 1.641 7.494 1.00 97.94 262 GLU A C 1
ATOM 1887 O O . GLU A 1 262 ? -18.552 2.291 7.558 1.00 97.94 262 GLU A O 1
ATOM 1892 N N . SER A 1 263 ? -16.321 2.207 7.260 1.00 98.25 263 SER A N 1
ATOM 1893 C CA . SER A 1 263 ? -16.181 3.600 6.844 1.00 98.25 263 SER A CA 1
ATOM 1894 C C . SER A 1 263 ? -16.384 3.754 5.336 1.00 98.25 263 SER A C 1
ATOM 1896 O O . SER A 1 263 ? -16.287 2.803 4.569 1.00 98.25 263 SER A O 1
ATOM 1898 N N . GLN A 1 264 ? -16.570 4.989 4.872 1.00 97.62 264 GLN A N 1
ATOM 1899 C CA . GLN A 1 264 ? -16.404 5.286 3.447 1.00 97.62 264 GLN A CA 1
ATOM 1900 C C . GLN A 1 264 ? -14.941 5.080 3.021 1.00 97.62 264 GLN A C 1
ATOM 1902 O O . GLN A 1 264 ? -14.027 5.249 3.835 1.00 97.62 264 GLN A O 1
ATOM 1907 N N . GLN A 1 265 ? -14.722 4.766 1.742 1.00 97.94 265 GLN A N 1
ATOM 1908 C CA . GLN A 1 265 ? -13.391 4.811 1.140 1.00 97.94 265 GLN A CA 1
ATOM 1909 C C . GLN A 1 265 ? -12.952 6.261 0.949 1.00 97.94 265 GLN A C 1
ATOM 1911 O O . GLN A 1 265 ? -13.690 7.079 0.397 1.00 97.94 265 GLN A O 1
ATOM 1916 N N . VAL A 1 266 ? -11.734 6.564 1.382 1.00 97.69 266 VAL A N 1
ATOM 1917 C CA . VAL A 1 266 ? -11.133 7.893 1.317 1.00 97.69 266 VAL A CA 1
ATOM 1918 C C . VAL A 1 266 ? -9.757 7.819 0.660 1.00 97.69 266 VAL A C 1
ATOM 1920 O O . VAL A 1 266 ? -8.950 6.940 0.969 1.00 97.69 266 VAL A O 1
ATOM 1923 N N . THR A 1 267 ? -9.482 8.761 -0.242 1.00 96.25 267 THR A N 1
ATOM 1924 C CA . THR A 1 267 ? -8.166 8.979 -0.858 1.00 96.25 267 THR A CA 1
ATOM 1925 C C . THR A 1 267 ? -7.657 10.332 -0.389 1.00 96.25 267 THR A C 1
ATOM 1927 O O . THR A 1 267 ? -8.089 11.358 -0.914 1.00 96.25 267 THR A O 1
ATOM 1930 N N . GLY A 1 268 ? -6.771 10.342 0.605 1.00 94.38 268 GLY A N 1
ATOM 1931 C CA . GLY A 1 268 ? -6.427 11.571 1.317 1.00 94.38 268 GLY A CA 1
ATOM 1932 C C . GLY A 1 268 ? -7.547 12.027 2.263 1.00 94.38 268 GLY A C 1
ATOM 1933 O O . GLY A 1 268 ? -8.689 12.203 1.846 1.00 94.38 268 GLY A O 1
ATOM 1934 N N . GLY A 1 269 ? -7.229 12.259 3.535 1.00 96.88 269 GLY A N 1
ATOM 1935 C CA . GLY A 1 269 ? -8.178 12.732 4.548 1.00 96.88 269 GLY A CA 1
ATOM 1936 C C . GLY A 1 269 ? -8.418 11.709 5.652 1.00 96.88 269 GLY A C 1
ATOM 1937 O O . GLY A 1 269 ? -7.513 10.974 6.029 1.00 96.88 269 GLY A O 1
ATOM 1938 N N . GLU A 1 270 ? -9.629 11.678 6.198 1.00 98.00 270 GLU A N 1
ATOM 1939 C CA . GLU A 1 270 ? -10.006 10.797 7.306 1.00 98.00 270 GLU A CA 1
ATOM 1940 C C . GLU A 1 270 ? -11.399 10.214 7.051 1.00 98.00 270 GLU A C 1
ATOM 1942 O O . GLU A 1 270 ? -12.293 10.914 6.571 1.00 98.00 270 GLU A O 1
ATOM 1947 N N . ALA A 1 271 ? -11.579 8.935 7.378 1.00 97.88 271 ALA A N 1
ATOM 1948 C CA . ALA A 1 271 ? -12.876 8.268 7.391 1.00 97.88 271 ALA A CA 1
ATOM 1949 C C . ALA A 1 271 ? -13.053 7.496 8.701 1.00 97.88 271 ALA A C 1
ATOM 1951 O O . ALA A 1 271 ? -12.080 7.161 9.374 1.00 97.88 271 ALA A O 1
ATOM 1952 N N . GLY A 1 272 ? -14.292 7.208 9.083 1.00 97.88 272 GLY A N 1
ATOM 1953 C CA . GLY A 1 272 ? -14.566 6.539 10.345 1.00 97.88 272 GLY A CA 1
ATOM 1954 C C . GLY A 1 272 ? -16.032 6.195 10.539 1.00 97.88 272 GLY A C 1
ATOM 1955 O O . GLY A 1 272 ? -16.871 6.494 9.688 1.00 97.88 272 GLY A O 1
ATOM 1956 N N . PHE A 1 273 ? -16.322 5.558 11.668 1.00 98.62 273 PHE A N 1
ATOM 1957 C CA . PHE A 1 273 ? -17.674 5.240 12.118 1.00 98.62 273 PHE A CA 1
ATOM 1958 C C . PHE A 1 273 ? -17.700 5.075 13.642 1.00 98.62 273 PHE A C 1
ATOM 1960 O O . PHE A 1 273 ? -16.667 4.872 14.276 1.00 98.62 273 PHE A O 1
ATOM 1967 N N . THR A 1 274 ? -18.891 5.125 14.234 1.00 98.56 274 THR A N 1
ATOM 1968 C CA . THR A 1 274 ? -19.097 4.853 15.663 1.00 98.56 274 THR A CA 1
ATOM 1969 C C . THR A 1 274 ? -19.836 3.534 15.835 1.00 98.56 274 THR A C 1
ATOM 1971 O O . THR A 1 274 ? -20.808 3.278 15.124 1.00 98.56 274 THR A O 1
ATOM 1974 N N . ALA A 1 275 ? -19.392 2.702 16.776 1.00 98.31 275 ALA A N 1
ATOM 1975 C CA . ALA A 1 275 ? -20.065 1.454 17.125 1.00 98.31 275 ALA A CA 1
ATOM 1976 C C . ALA A 1 275 ? -19.824 1.074 18.592 1.00 98.31 275 ALA A C 1
ATOM 1978 O O . ALA A 1 275 ? -18.853 1.509 19.208 1.00 98.31 275 ALA A O 1
ATOM 1979 N N . ASP A 1 276 ? -20.693 0.220 19.135 1.00 98.25 276 ASP A N 1
ATOM 1980 C CA . ASP A 1 276 ? -20.535 -0.338 20.477 1.00 98.25 276 ASP A CA 1
ATOM 1981 C C . ASP A 1 276 ? -19.783 -1.670 20.446 1.00 98.25 276 ASP A C 1
ATOM 1983 O O . ASP A 1 276 ? -20.102 -2.590 19.678 1.00 98.25 276 ASP A O 1
ATOM 1987 N N . PHE A 1 277 ? -18.809 -1.811 21.340 1.00 98.31 277 PHE A N 1
ATOM 1988 C CA . PHE A 1 277 ? -17.946 -2.977 21.439 1.00 98.31 277 PHE A CA 1
ATOM 1989 C C . PHE A 1 277 ? -18.084 -3.654 22.800 1.00 98.31 277 PHE A C 1
ATOM 1991 O O . PHE A 1 277 ? -17.875 -3.045 23.844 1.00 98.31 277 PHE A O 1
ATOM 1998 N N . ALA A 1 278 ? -18.400 -4.947 22.781 1.00 98.19 278 ALA A N 1
ATOM 1999 C CA . ALA A 1 278 ? -18.276 -5.803 23.956 1.00 98.19 278 ALA A CA 1
ATOM 2000 C C . ALA A 1 278 ? -16.827 -6.310 24.077 1.00 98.19 278 ALA A C 1
ATOM 2002 O O . ALA A 1 278 ? -16.136 -6.365 23.048 1.00 98.19 278 ALA A O 1
ATOM 2003 N N . PRO A 1 279 ? -16.381 -6.739 25.274 1.00 98.44 279 PRO A N 1
ATOM 2004 C CA . PRO A 1 279 ? -15.083 -7.381 25.434 1.00 98.44 279 PRO A CA 1
ATOM 2005 C C . PRO A 1 279 ? -14.912 -8.548 24.456 1.00 98.44 279 PRO A C 1
ATOM 2007 O O . PRO A 1 279 ? -15.820 -9.364 24.278 1.00 98.44 279 PRO A O 1
ATOM 2010 N N . GLY A 1 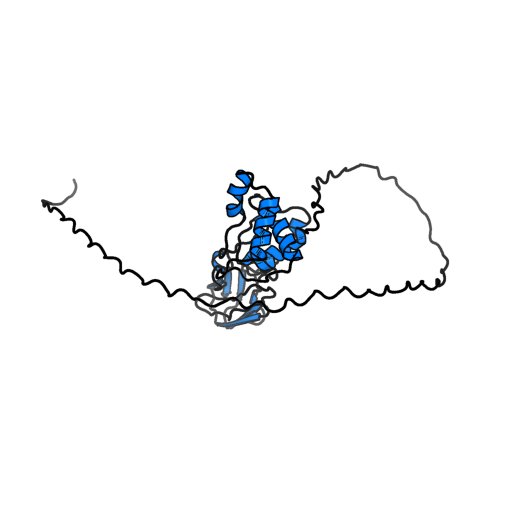280 ? -13.758 -8.622 23.798 1.00 98.12 280 GLY A N 1
ATOM 2011 C CA . GLY A 1 280 ? -13.519 -9.613 22.754 1.00 98.12 280 GLY A CA 1
ATOM 2012 C C . GLY A 1 280 ? -12.415 -9.226 21.778 1.00 98.12 280 GLY A C 1
ATOM 2013 O O . GLY A 1 280 ? -11.723 -8.223 21.944 1.00 98.12 280 GLY A O 1
ATOM 2014 N N . LYS A 1 281 ? -12.245 -10.052 20.744 1.00 98.31 281 LYS A N 1
ATOM 2015 C CA . LYS A 1 281 ? -11.315 -9.802 19.638 1.00 98.31 281 LYS A CA 1
ATOM 2016 C C . LYS A 1 281 ? -12.093 -9.584 18.351 1.00 98.31 281 LYS A C 1
ATOM 2018 O O . LYS A 1 281 ? -12.983 -10.370 18.037 1.00 98.31 281 LYS A O 1
ATOM 2023 N N . TYR A 1 282 ? -11.708 -8.555 17.613 1.00 98.44 282 TYR A N 1
ATOM 2024 C CA . TYR A 1 282 ? -12.303 -8.174 16.340 1.00 98.44 282 TYR A CA 1
ATOM 2025 C C . TYR A 1 282 ? -11.203 -8.014 15.296 1.00 98.44 282 TYR A C 1
ATOM 2027 O O . TYR A 1 282 ? -10.097 -7.574 15.612 1.00 98.44 282 TYR A O 1
ATOM 2035 N N . THR A 1 283 ? -11.515 -8.347 14.050 1.00 98.38 283 THR A N 1
ATOM 2036 C CA . THR A 1 283 ? -10.627 -8.096 12.914 1.00 98.38 283 THR A CA 1
ATOM 2037 C C . THR A 1 283 ? -11.034 -6.783 12.276 1.00 98.38 283 THR A C 1
ATOM 2039 O O . THR A 1 283 ? -12.220 -6.589 11.997 1.00 98.38 283 THR A O 1
ATOM 2042 N N . TYR A 1 284 ? -10.062 -5.907 12.037 1.00 98.50 284 TYR A N 1
ATOM 2043 C CA . TYR A 1 284 ? -10.247 -4.758 11.161 1.00 98.50 284 TYR A CA 1
ATOM 2044 C C . TYR A 1 284 ? -9.479 -4.956 9.859 1.00 98.50 284 TYR A C 1
ATOM 2046 O O . TYR A 1 284 ? -8.393 -5.533 9.869 1.00 98.50 284 TYR A O 1
ATOM 2054 N N . TYR A 1 285 ? -10.037 -4.520 8.736 1.00 98.62 285 TYR A N 1
ATOM 2055 C CA . TYR A 1 285 ? -9.425 -4.684 7.416 1.00 98.62 285 TYR A CA 1
ATOM 2056 C C . TYR A 1 285 ? -9.897 -3.617 6.433 1.00 98.62 285 TYR A C 1
ATOM 2058 O O . TYR A 1 285 ? -10.921 -2.971 6.649 1.00 98.62 285 TYR A O 1
ATOM 2066 N N . CYS A 1 286 ? -9.157 -3.485 5.332 1.00 98.31 286 CYS A N 1
ATOM 2067 C CA . CYS A 1 286 ? -9.537 -2.641 4.205 1.00 98.31 286 CYS A CA 1
ATOM 2068 C C . CYS A 1 286 ? -10.357 -3.451 3.189 1.00 98.31 286 CYS A C 1
ATOM 2070 O O . CYS A 1 286 ? -9.921 -4.520 2.748 1.00 98.31 286 CYS A O 1
ATOM 2072 N N . SER A 1 287 ? -11.537 -2.958 2.814 1.00 97.94 287 SER A N 1
ATOM 2073 C CA . SER A 1 287 ? -12.455 -3.610 1.872 1.00 97.94 287 SER A CA 1
ATOM 2074 C C . SER A 1 287 ? -12.098 -3.356 0.404 1.00 97.94 287 SER A C 1
ATOM 2076 O O . SER A 1 287 ? -12.563 -4.083 -0.479 1.00 97.94 287 SER A O 1
ATOM 2078 N N . VAL A 1 288 ? -11.252 -2.351 0.135 1.00 96.75 288 VAL A N 1
ATOM 2079 C CA . VAL A 1 288 ? -10.798 -2.019 -1.220 1.00 96.75 288 VAL A CA 1
ATOM 2080 C C . VAL A 1 288 ? -10.265 -3.290 -1.904 1.00 96.75 288 VAL A C 1
ATOM 2082 O O . VAL A 1 288 ? -9.430 -3.996 -1.324 1.00 96.75 288 VAL A O 1
ATOM 2085 N N . PRO A 1 289 ? -10.735 -3.622 -3.123 1.00 95.31 289 PRO A N 1
ATOM 2086 C CA . PRO A 1 289 ? -10.396 -4.884 -3.771 1.00 95.31 289 PRO A CA 1
ATOM 2087 C C . PRO A 1 289 ? -8.887 -5.144 -3.823 1.00 95.31 289 PRO A C 1
ATOM 2089 O O . PRO A 1 289 ? -8.117 -4.325 -4.315 1.00 95.31 289 PRO A O 1
ATOM 2092 N N . GLY A 1 290 ? -8.460 -6.306 -3.325 1.00 95.06 290 GLY A N 1
ATOM 2093 C CA . GLY A 1 290 ? -7.053 -6.706 -3.284 1.00 95.06 290 GLY A CA 1
ATOM 2094 C C . GLY A 1 290 ? -6.298 -6.275 -2.021 1.00 95.06 290 GLY A C 1
ATOM 2095 O O . GLY A 1 290 ? -5.277 -6.887 -1.712 1.00 95.06 290 GLY A O 1
ATOM 2096 N N . HIS A 1 291 ? -6.775 -5.281 -1.260 1.00 97.31 291 HIS A N 1
ATOM 2097 C CA . HIS A 1 291 ? -6.016 -4.715 -0.137 1.00 97.31 291 HIS A CA 1
ATOM 2098 C C . HIS A 1 291 ? -5.926 -5.678 1.048 1.00 97.31 291 HIS A C 1
ATOM 2100 O O . HIS A 1 291 ? -4.831 -5.935 1.552 1.00 97.31 291 HIS A O 1
ATOM 2106 N N . ARG A 1 292 ? -7.044 -6.292 1.457 1.00 96.88 292 ARG A N 1
ATOM 2107 C CA . ARG A 1 292 ? -7.018 -7.330 2.500 1.00 96.88 292 ARG A CA 1
ATOM 2108 C C . ARG A 1 292 ? -6.175 -8.535 2.081 1.00 96.88 292 ARG A C 1
ATOM 2110 O O . ARG A 1 292 ? -5.388 -9.031 2.878 1.00 96.88 292 ARG A O 1
ATOM 2117 N N . GLN A 1 293 ? -6.283 -8.978 0.823 1.00 95.56 293 GLN A N 1
ATOM 2118 C CA . GLN A 1 293 ? -5.479 -10.087 0.288 1.00 95.56 293 GLN A CA 1
ATOM 2119 C C . GLN A 1 293 ? -3.978 -9.767 0.289 1.00 95.56 293 GLN A C 1
ATOM 2121 O O . GLN A 1 293 ? -3.159 -10.663 0.483 1.00 95.56 293 GLN A O 1
ATOM 2126 N N . ALA A 1 294 ? -3.624 -8.493 0.108 1.00 95.06 294 ALA A N 1
ATOM 2127 C CA . ALA A 1 294 ? -2.260 -7.989 0.231 1.00 95.06 294 ALA A CA 1
ATOM 2128 C C . ALA A 1 294 ? -1.773 -7.877 1.694 1.00 95.06 294 ALA A C 1
ATOM 2130 O O . ALA A 1 294 ? -0.598 -7.587 1.928 1.00 95.06 294 ALA A O 1
ATOM 2131 N N . GLY A 1 295 ? -2.644 -8.145 2.674 1.00 94.00 295 GLY A N 1
ATOM 2132 C CA . GLY A 1 295 ? -2.331 -8.155 4.103 1.00 94.00 295 GLY A CA 1
ATOM 2133 C C . GLY A 1 295 ? -2.780 -6.913 4.873 1.00 94.00 295 GLY A C 1
ATOM 2134 O O . GLY A 1 295 ? -2.328 -6.727 6.001 1.00 94.00 295 GLY A O 1
ATOM 2135 N N . MET A 1 296 ? -3.644 -6.064 4.302 1.00 97.62 296 MET A N 1
ATOM 2136 C CA . MET A 1 296 ? -4.178 -4.879 4.985 1.00 97.62 296 MET A CA 1
ATOM 2137 C C . MET A 1 296 ? -5.292 -5.243 5.979 1.00 97.62 296 MET A C 1
ATOM 2139 O O . MET A 1 296 ? -6.472 -4.951 5.770 1.00 97.62 296 MET A O 1
ATOM 2143 N N . GLU A 1 297 ? -4.903 -5.905 7.063 1.00 97.81 297 GLU A N 1
ATOM 2144 C CA . GLU A 1 297 ? -5.765 -6.258 8.187 1.00 97.81 297 GLU A CA 1
ATOM 2145 C C . GLU A 1 297 ? -5.000 -6.213 9.516 1.00 97.81 297 GLU A C 1
ATOM 2147 O O . GLU A 1 297 ? -3.769 -6.233 9.557 1.00 97.81 297 GLU A O 1
ATOM 2152 N N . GLY A 1 298 ? -5.741 -6.137 10.617 1.00 97.88 298 GLY A N 1
ATOM 2153 C CA . GLY A 1 298 ? -5.204 -6.146 11.968 1.00 97.88 298 GLY A CA 1
ATOM 2154 C C . GLY A 1 298 ? -6.232 -6.609 12.996 1.00 97.88 298 GLY A C 1
ATOM 2155 O O . GLY A 1 298 ? -7.367 -6.960 12.669 1.00 97.88 298 GLY A O 1
ATOM 2156 N N . THR A 1 299 ? -5.819 -6.660 14.262 1.00 98.31 299 THR A N 1
ATOM 2157 C CA . THR A 1 299 ? -6.658 -7.161 15.365 1.00 98.31 299 THR A CA 1
ATOM 2158 C C . THR A 1 299 ? -6.926 -6.086 16.409 1.00 98.31 299 THR A C 1
ATOM 2160 O O . THR A 1 299 ? -5.994 -5.564 17.018 1.00 98.31 299 THR A O 1
ATOM 2163 N N . LEU A 1 300 ? -8.200 -5.815 16.684 1.00 98.56 300 LEU A N 1
ATOM 2164 C CA . LEU A 1 300 ? -8.659 -5.013 17.814 1.00 98.56 300 LEU A CA 1
ATOM 2165 C C . LEU A 1 300 ? -8.999 -5.930 18.997 1.00 98.56 300 LEU A C 1
ATOM 2167 O O . LEU A 1 300 ? -9.820 -6.838 18.874 1.00 98.56 300 LEU A O 1
ATOM 2171 N N . THR A 1 301 ? -8.387 -5.683 20.154 1.00 98.56 301 THR A N 1
ATOM 2172 C CA . THR A 1 301 ? -8.753 -6.314 21.430 1.00 98.56 301 THR A CA 1
ATOM 2173 C C . THR A 1 301 ? -9.515 -5.321 22.297 1.00 98.56 301 THR A C 1
ATOM 2175 O O . THR A 1 301 ? -8.998 -4.253 22.616 1.00 98.56 301 THR A O 1
ATOM 2178 N N . VAL A 1 302 ? -10.722 -5.696 22.703 1.00 98.38 302 VAL A N 1
ATOM 2179 C CA . VAL A 1 302 ? -11.589 -4.902 23.575 1.00 98.38 302 VAL A CA 1
ATOM 2180 C C . VAL A 1 302 ? -11.643 -5.558 24.950 1.00 98.38 302 VAL A C 1
ATOM 2182 O O . VAL A 1 302 ? -11.875 -6.769 25.025 1.00 98.38 302 VAL A O 1
ATOM 2185 N N . GLN A 1 303 ? -11.401 -4.784 26.011 1.00 94.94 303 GLN A N 1
ATOM 2186 C CA . GLN A 1 303 ? -11.356 -5.256 27.405 1.00 94.94 303 GLN A CA 1
ATOM 2187 C C . GLN A 1 303 ? -12.458 -4.644 28.264 1.00 94.94 303 GLN A C 1
ATOM 2189 O O . GLN A 1 303 ? -12.760 -3.444 28.078 1.00 94.94 303 GLN A O 1
#

Foldseek 3Di:
DDDDDDDDDDDDDDDDDDDDDDDDDDDDDDDDDDDPDDDDDDDDDDDDDDDDDDDDDDDDDDDDDDDDDDDDDDDDDDDDDDDDDPPPPPPPPDPPPPLAALLLLLLLCLQQPLLQEAFVQSVRQHPNHYHQQVVCQVVVVVPCALVNQLVVQLCCQQPPDPPGPRDHPSDDNNNSNNNSNNSSVRRNNDDYDDDSSNPSDPQLADPDAQEDDPQETEWEDDLSNGLATSYQEYEYEFFKHKYKYAHNGQHWWWKDKPPWDIWDIDRGGMTTDIGGDDFDKIKIATPPPRSVVSPHIHIYGYD

Secondary structure (DSSP, 8-state):
--------------PPP-PPPP---PPPPPPPPP---------PPPPPPPPP-PPPPPPPPPPPPPPPPP--------------------------SSS--HHHHHHHHHHHTTTT-EEGGGTEE--SS-BHHHHHHHHHHTT-HHHHHHHHHHHHHHSPPTTSSSPS-SS-HHHHHHHHHHHHHHTT--S---HHHHSSS----BSSPEE-BTTEEE-PBPTT--SSBSBSEEEE-SEEEEEEEEE-SSS-B--EETTTEEPPPBSSEEEEEEEEE-SEEEEEE--STTTTTTT-EEEEEE-

Solvent-accessible surface area (backbone atoms only — not comparable to full-atom values): 18616 Å² total; per-residue (Å²): 139,78,87,80,86,90,80,91,86,83,86,86,90,80,88,81,83,85,83,81,83,82,86,80,80,80,79,83,79,82,81,83,84,85,84,87,77,80,91,77,92,79,83,83,84,80,86,81,79,86,76,86,82,81,79,84,80,88,81,82,84,83,83,87,82,84,86,81,83,86,82,87,83,82,90,82,89,85,79,94,76,82,90,73,88,76,81,76,78,72,82,66,74,68,81,66,90,80,84,52,46,44,43,61,7,46,39,49,35,33,41,76,41,16,61,31,23,24,35,73,62,70,73,27,46,13,65,79,42,66,45,43,27,68,67,42,41,60,48,51,75,74,63,54,46,52,67,46,44,21,51,51,46,27,48,44,53,78,55,46,61,88,91,52,91,60,71,72,78,81,56,62,73,65,54,30,43,8,26,12,48,26,48,29,72,46,47,54,50,84,71,74,53,61,74,68,56,50,62,46,60,76,81,63,68,39,96,58,60,31,64,45,55,98,47,34,34,63,50,34,40,27,55,59,16,52,56,36,44,23,34,48,33,30,39,36,70,48,41,67,32,40,37,37,31,44,26,73,12,83,46,68,44,38,52,30,34,78,98,62,51,63,28,58,76,35,60,45,53,72,34,48,49,71,40,77,40,68,65,46,78,43,51,35,31,27,78,52,88,50,29,41,83,41,54,14,50,31,41,37,42,27,82

InterPro domains:
  IPR000923 Blue (type 1) copper domain [PF00127] (249-303)
  IPR008972 Cupredoxin [G3DSA:2.60.40.420] (211-303)
  IPR008972 Cupredoxin [SSF49503] (224-303)
  IPR009056 Cytochrome c-like domain [PF00034] (104-185)
  IPR009056 Cytochrome c-like domain [PS51007] (100-187)
  IPR028871 Blue (type 1) copper protein, binding site [PS00196] (280-296)
  IPR033138 Multicopper oxidases, conserved site [PS00079] (280-300)
  IPR036909 Cytochrome c-like domain superfamily [G3DSA:1.10.760.10] (98-192)
  IPR036909 Cytochrome c-like domain superfamily [SSF46626] (100-187)

Mean predicted aligned error: 16.53 Å

Sequence (303 aa):
MDRGLHDDLRGLGGAARRDEPAEVRGRRVPAPPADRGGRRRGDRPRPARPGAVSRPRPVNPAPGGPSVNPLSRTVRPLLLGTLLGGALLASGCSVNNNGDDQVAGKQLFVSKCGSCHILGRADTKGVTGPNLDEAFKRPLKDGFGRDGVRGVVYQQIKHPQIGSVMPRDLVDDEGARDIASYVAAVAAAGGKDGGALATAVKSSASDKPAVAENGVLTIPADPGGQLLYVNATAQAPAGSLEVKMPNESSVPHDIVIDGKGESQQVTGGEAGFTADFAPGKYTYYCSVPGHRQAGMEGTLTVQ

pLDDT: mean 80.99, std 22.05, range [36.44, 98.75]

Organism: NCBI:txid2133960